Protein AF-A0A6C0Y4E0-F1 (afdb_monomer_lite)

Radius of gyration: 22.24 Å; chains: 1; bounding box: 64×43×66 Å

Foldseek 3Di:
DPPPFWPVVFVVQFQDFDDDPDQAADDDDDVFDKGKHWDDLPDADPFAAFAAQQWADDDLFKTKGFGQVLQCALVLVLVLVVLVVLLVVLVVLLVVCVVVCVDPNHDDPSNVVSVCSNVVSVVSNVVSVCVCVQAQFAFALTWMWMQGLNQQKIWTQDRRVRDIDMDHVVQWTWIWIAGPVQKIWIKTFHADPSNGTRGIGTDHDIDNDPSNRSSNVNLSSCSSVRHDRVVSVVLDPHHQHDALPHQDDLVSLLVSNCRSPQWDQPPVVRDIDGDPCSVVCCVPPVVSSSVSSVNSSVRYHRRDDDVVSVD

pLDDT: mean 83.13, std 15.04, range [25.97, 97.56]

Secondary structure (DSSP, 8-state):
-----SHHHHHHHTT-B---S-TT------TT--EEEEE-TTSPP-------TTEEEE-SSEEEEE-THHHHTTHHHHHHHHHHHHHHHHHHHHHHHHHHHHSTT-S-HHHHHHHHHHHHHHHHHHHHHHHIIIIITTTBS--EEEEETTTTEEEEEETTTTEEEEEEGGGEEEEEEE-TTS-EEEEEEEE-TTSBEEEEEE-S--BSSHHHHHHHHHHHHHHHTT--HHHHHTT---PPPP-TTSPPPHHHHHHHHHHHTS-EEETTTTEEE--TTHHHHIIIIIHHHHHHHHHHHHHSBPP---GGG--

Structure (mmCIF, N/CA/C/O backbone):
data_AF-A0A6C0Y4E0-F1
#
_entry.id   AF-A0A6C0Y4E0-F1
#
loop_
_atom_site.group_PDB
_atom_site.id
_atom_site.type_symbol
_atom_site.label_atom_id
_atom_site.label_alt_id
_atom_site.label_comp_id
_atom_site.label_asym_id
_atom_site.label_entity_id
_atom_site.label_seq_id
_atom_site.pdbx_PDB_ins_code
_atom_site.Cartn_x
_atom_site.Cartn_y
_atom_site.Cartn_z
_atom_site.occupancy
_atom_site.B_iso_or_equiv
_atom_site.auth_seq_id
_atom_site.auth_comp_id
_atom_site.auth_asym_id
_atom_site.auth_atom_id
_atom_site.pdbx_PDB_model_num
ATOM 1 N N . MET A 1 1 ? 11.416 10.594 -5.242 1.00 26.41 1 MET A N 1
ATOM 2 C CA . MET A 1 1 ? 10.216 9.744 -5.094 1.00 26.41 1 MET A CA 1
ATOM 3 C C . MET A 1 1 ? 10.680 8.419 -4.501 1.00 26.41 1 MET A C 1
ATOM 5 O O . MET A 1 1 ? 11.355 7.673 -5.197 1.00 26.41 1 MET A O 1
ATOM 9 N N . SER A 1 2 ? 10.452 8.189 -3.204 1.00 25.97 2 SER A N 1
ATOM 10 C CA . SER A 1 2 ? 10.859 6.976 -2.477 1.00 25.97 2 SER A CA 1
ATOM 11 C C . SER A 1 2 ? 9.923 5.822 -2.848 1.00 25.97 2 SER A C 1
ATOM 13 O O . SER A 1 2 ? 8.866 5.638 -2.264 1.00 25.97 2 SER A O 1
ATOM 15 N N . GLY A 1 3 ? 10.306 5.050 -3.866 1.00 30.19 3 GLY A N 1
ATOM 16 C CA . GLY A 1 3 ? 9.540 3.931 -4.431 1.00 30.19 3 GLY A CA 1
ATOM 17 C C . GLY A 1 3 ? 9.366 2.688 -3.547 1.00 30.19 3 GLY A C 1
ATOM 18 O O . GLY A 1 3 ? 8.875 1.682 -4.048 1.00 30.19 3 GLY A O 1
ATOM 19 N N . ASN A 1 4 ? 9.722 2.720 -2.261 1.00 35.81 4 ASN A N 1
ATOM 20 C CA . ASN A 1 4 ? 9.726 1.528 -1.405 1.00 35.81 4 ASN A CA 1
ATOM 21 C C . ASN A 1 4 ? 8.430 1.433 -0.596 1.00 35.81 4 ASN A C 1
ATOM 23 O O . ASN A 1 4 ? 8.433 1.652 0.613 1.00 35.81 4 ASN A O 1
ATOM 27 N N . TYR A 1 5 ? 7.291 1.159 -1.240 1.00 50.69 5 TYR A N 1
ATOM 28 C CA . TYR A 1 5 ? 5.956 1.184 -0.615 1.00 50.69 5 TYR A CA 1
ATOM 29 C C . TYR A 1 5 ? 5.537 -0.156 0.023 1.00 50.69 5 TYR A C 1
ATOM 31 O O . TYR A 1 5 ? 5.381 -1.167 -0.656 1.00 50.69 5 TYR A O 1
ATOM 39 N N . GLY A 1 6 ? 5.332 -0.134 1.346 1.00 43.56 6 GLY A N 1
ATOM 40 C CA . GLY A 1 6 ? 4.736 -1.131 2.254 1.00 43.56 6 GLY A CA 1
ATOM 41 C C . GLY A 1 6 ? 5.408 -2.503 2.369 1.00 43.56 6 GLY A C 1
ATOM 42 O O . GLY A 1 6 ? 5.689 -2.975 3.462 1.00 43.56 6 GLY A O 1
ATOM 43 N N . TYR A 1 7 ? 5.672 -3.156 1.247 1.00 48.31 7 TYR A N 1
ATOM 44 C CA . TYR A 1 7 ? 5.744 -4.615 1.180 1.00 48.31 7 TYR A CA 1
ATOM 45 C C . TYR A 1 7 ? 7.156 -5.186 1.121 1.00 48.31 7 TYR A C 1
ATOM 47 O O . TYR A 1 7 ? 7.359 -6.337 1.497 1.00 48.31 7 TYR A O 1
ATOM 55 N N . GLU A 1 8 ? 8.151 -4.384 0.732 1.00 47.25 8 GLU A N 1
ATOM 56 C CA . GLU A 1 8 ? 9.541 -4.736 1.035 1.00 47.25 8 GLU A CA 1
ATOM 57 C C . GLU A 1 8 ? 9.724 -4.897 2.550 1.00 47.25 8 GLU A C 1
ATOM 59 O O . GLU A 1 8 ? 10.382 -5.837 2.978 1.00 47.25 8 GLU A O 1
ATOM 64 N N . ASN A 1 9 ? 9.031 -4.091 3.370 1.00 49.88 9 ASN A N 1
ATOM 65 C CA . ASN A 1 9 ? 9.058 -4.248 4.825 1.00 49.88 9 ASN A CA 1
ATOM 66 C C . ASN A 1 9 ? 8.409 -5.558 5.301 1.00 49.88 9 ASN A C 1
ATOM 68 O O . ASN A 1 9 ? 8.922 -6.148 6.241 1.00 49.88 9 ASN A O 1
ATOM 72 N N . GLN A 1 10 ? 7.346 -6.064 4.661 1.00 53.44 10 GLN A N 1
ATOM 73 C CA . GLN A 1 10 ? 6.747 -7.355 5.048 1.00 53.44 10 GLN A CA 1
ATOM 74 C C . GLN A 1 10 ? 7.764 -8.500 4.911 1.00 53.44 10 GLN A C 1
ATOM 76 O O . GLN A 1 10 ? 7.925 -9.284 5.843 1.00 53.44 10 GLN A O 1
ATOM 81 N N . ASN A 1 11 ? 8.516 -8.546 3.805 1.00 54.81 11 ASN A N 1
ATOM 82 C CA . ASN A 1 11 ? 9.587 -9.533 3.613 1.00 54.81 11 ASN A CA 1
ATOM 83 C C . ASN A 1 11 ? 10.793 -9.303 4.537 1.00 54.81 11 ASN A C 1
ATOM 85 O O . ASN A 1 11 ? 11.502 -10.252 4.851 1.00 54.81 11 ASN A O 1
ATOM 89 N N . LEU A 1 12 ? 11.039 -8.060 4.963 1.00 59.91 12 LEU A N 1
ATOM 90 C CA . LEU A 1 12 ? 12.111 -7.730 5.909 1.00 59.91 12 LEU A CA 1
ATOM 91 C C . LEU A 1 12 ? 11.756 -8.071 7.362 1.00 59.91 12 LEU A C 1
ATOM 93 O O . LEU A 1 12 ? 12.666 -8.239 8.169 1.00 59.91 12 LEU A O 1
ATOM 97 N N . ILE A 1 13 ? 10.462 -8.118 7.697 1.00 63.00 13 ILE A N 1
ATOM 98 C CA . ILE A 1 13 ? 9.968 -8.290 9.070 1.00 63.00 13 ILE A CA 1
ATOM 99 C C . ILE A 1 13 ? 9.488 -9.726 9.333 1.00 63.00 13 ILE A C 1
ATOM 101 O O . ILE A 1 13 ? 9.574 -10.213 10.459 1.00 63.00 13 ILE A O 1
ATOM 105 N N . LYS A 1 14 ? 8.998 -10.437 8.314 1.00 66.81 14 LYS A N 1
ATOM 106 C CA . LYS A 1 14 ? 8.588 -11.839 8.451 1.00 66.81 14 LYS A CA 1
ATOM 107 C C . LYS A 1 14 ? 9.777 -12.714 8.867 1.00 66.81 14 LYS A C 1
ATOM 109 O O . LYS A 1 14 ? 10.856 -12.617 8.292 1.00 66.81 14 LYS A O 1
ATOM 114 N N . GLY A 1 15 ? 9.570 -13.574 9.862 1.00 67.38 15 GLY A N 1
ATOM 115 C CA . GLY A 1 15 ? 10.611 -14.423 10.448 1.00 67.38 15 GLY A CA 1
ATOM 116 C C . GLY A 1 15 ? 11.415 -13.769 11.579 1.00 67.38 15 GLY A C 1
ATOM 117 O O . GLY A 1 15 ? 12.258 -14.433 12.178 1.00 67.38 15 GLY A O 1
ATOM 118 N N . LEU A 1 16 ? 11.157 -12.499 11.904 1.00 68.38 16 LEU A N 1
ATOM 119 C CA . LEU A 1 16 ? 11.765 -11.824 13.050 1.00 68.38 16 LEU A CA 1
ATOM 120 C C . LEU A 1 16 ? 11.034 -12.186 14.360 1.00 68.38 16 LEU A C 1
ATOM 122 O O . LEU A 1 16 ? 9.810 -12.254 14.383 1.00 68.38 16 LEU A O 1
ATOM 126 N N . LYS A 1 17 ? 11.790 -12.392 15.443 1.00 66.69 17 LYS A N 1
ATOM 127 C CA . LYS A 1 17 ? 11.355 -12.672 16.819 1.00 66.69 17 LYS A CA 1
ATOM 128 C C . LYS A 1 17 ? 11.188 -11.409 17.681 1.00 66.69 17 LYS A C 1
ATOM 130 O O . LYS A 1 17 ? 12.171 -10.772 18.047 1.00 66.69 17 LYS A O 1
ATOM 135 N N . ILE A 1 18 ? 9.970 -11.078 18.086 1.00 65.12 18 ILE A N 1
ATOM 136 C CA . ILE A 1 18 ? 9.674 -9.886 18.896 1.00 65.12 18 ILE A CA 1
ATOM 137 C C . ILE A 1 18 ? 10.298 -9.976 20.295 1.00 65.12 18 ILE A C 1
ATOM 139 O O . ILE A 1 18 ? 10.260 -11.018 20.935 1.00 65.12 18 ILE A O 1
ATOM 143 N N . ASN A 1 19 ? 10.858 -8.860 20.774 1.00 60.75 19 ASN A N 1
ATOM 144 C CA . ASN A 1 19 ? 11.325 -8.708 22.151 1.00 60.75 19 ASN A CA 1
ATOM 145 C C . ASN A 1 19 ? 10.345 -7.822 22.943 1.00 60.75 19 ASN A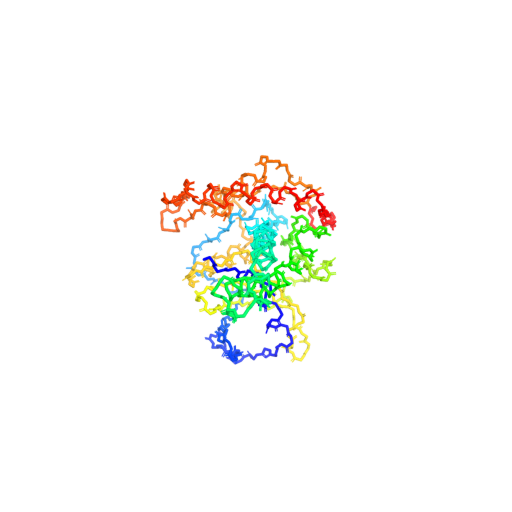 C 1
ATOM 147 O O . ASN A 1 19 ? 9.953 -6.751 22.476 1.00 60.75 19 ASN A O 1
ATOM 151 N N . HIS A 1 20 ? 9.965 -8.252 24.147 1.00 56.00 20 HIS A N 1
ATOM 152 C CA . HIS A 1 20 ? 8.937 -7.607 24.976 1.00 56.00 20 HIS A CA 1
ATOM 153 C C . HIS A 1 20 ? 9.491 -6.663 26.061 1.00 56.00 20 HIS A C 1
ATOM 155 O O . HIS A 1 20 ? 8.746 -6.211 26.936 1.00 56.00 20 HIS A O 1
ATOM 161 N N . GLU A 1 21 ? 10.782 -6.326 26.033 1.00 47.78 21 GLU A N 1
ATOM 162 C CA . GLU A 1 21 ? 11.406 -5.457 27.036 1.00 47.78 21 GLU A CA 1
ATOM 163 C C . GLU A 1 21 ? 10.931 -3.985 26.941 1.00 47.78 21 GLU A C 1
ATOM 165 O O . GLU A 1 21 ? 11.546 -3.135 26.308 1.00 47.78 21 GLU A O 1
ATOM 170 N N . LYS A 1 22 ? 9.850 -3.682 27.679 1.00 37.31 22 LYS A N 1
ATOM 171 C CA . LYS A 1 22 ? 9.234 -2.363 27.967 1.00 37.31 22 LYS A CA 1
ATOM 172 C C . LYS A 1 22 ? 8.482 -1.677 26.804 1.00 37.31 22 LYS A C 1
ATOM 174 O O . LYS A 1 22 ? 8.948 -1.639 25.673 1.00 37.31 22 LYS A O 1
ATOM 179 N N . PRO A 1 23 ? 7.343 -1.004 27.083 1.00 38.19 23 PRO A N 1
ATOM 180 C CA . PRO A 1 23 ? 6.448 -0.455 26.053 1.00 38.19 23 PRO A CA 1
ATOM 181 C C . PRO A 1 23 ? 6.968 0.787 25.294 1.00 38.19 23 PRO A C 1
ATOM 183 O O . PRO A 1 23 ? 6.173 1.467 24.654 1.00 38.19 23 PRO A O 1
ATOM 186 N N . GLN A 1 24 ? 8.263 1.121 25.352 1.00 38.75 24 GLN A N 1
ATOM 187 C CA . GLN A 1 24 ? 8.826 2.313 24.689 1.00 38.75 24 GLN A CA 1
ATOM 188 C C . GLN A 1 24 ? 10.275 2.166 24.193 1.00 38.75 24 GLN A C 1
ATOM 190 O O . GLN A 1 24 ? 10.852 3.155 23.746 1.00 38.75 24 GLN A O 1
ATOM 195 N N . VAL A 1 25 ? 10.883 0.977 24.241 1.00 35.62 25 VAL A N 1
ATOM 196 C CA . VAL A 1 25 ? 12.256 0.786 23.749 1.00 35.62 25 VAL A CA 1
ATOM 197 C C . VAL A 1 25 ? 12.258 -0.316 22.698 1.00 35.62 25 VAL A C 1
ATOM 199 O O . VAL A 1 25 ? 11.815 -1.429 22.952 1.00 35.62 25 VAL A O 1
ATOM 202 N N . LEU A 1 26 ? 12.711 0.035 21.494 1.00 40.38 26 LEU A N 1
ATOM 203 C CA . LEU A 1 26 ? 12.894 -0.869 20.363 1.00 40.38 26 LEU A CA 1
ATOM 204 C C . LEU A 1 26 ? 13.623 -2.148 20.773 1.00 40.38 26 LEU A C 1
ATOM 206 O O . LEU A 1 26 ? 14.623 -2.102 21.490 1.00 40.38 26 LEU A O 1
ATOM 210 N N . THR A 1 27 ? 13.327 -3.242 20.082 1.00 38.81 27 THR A N 1
ATOM 211 C CA . THR A 1 27 ? 14.402 -4.160 19.695 1.00 38.81 27 THR A CA 1
ATOM 212 C C . THR A 1 27 ? 14.114 -4.707 18.305 1.00 38.81 27 THR A C 1
ATOM 214 O O . THR A 1 27 ? 13.392 -5.682 18.173 1.00 38.81 27 THR A O 1
ATOM 217 N N . TYR A 1 28 ? 14.622 -4.039 17.261 1.00 43.47 28 TYR A N 1
ATOM 218 C CA . TYR A 1 28 ? 14.891 -4.677 15.966 1.00 43.47 28 TYR A CA 1
ATOM 219 C C . TYR A 1 28 ? 15.824 -3.849 15.078 1.00 43.47 28 TYR A C 1
ATOM 221 O O . TYR A 1 28 ? 15.439 -3.371 14.020 1.00 43.47 28 TYR A O 1
ATOM 229 N N . ILE A 1 29 ? 17.093 -3.709 15.467 1.00 40.22 29 ILE A N 1
ATOM 230 C CA . ILE A 1 29 ? 18.106 -3.243 14.513 1.00 40.22 29 ILE A CA 1
ATOM 231 C C . ILE A 1 29 ? 18.460 -4.439 13.618 1.00 40.22 29 ILE A C 1
ATOM 233 O O . ILE A 1 29 ? 19.332 -5.236 13.940 1.00 40.22 29 ILE A O 1
ATOM 237 N N . ASN A 1 30 ? 17.757 -4.596 12.495 1.00 42.59 30 ASN A N 1
ATOM 238 C CA . ASN A 1 30 ? 18.386 -5.208 11.323 1.00 42.59 30 ASN A CA 1
ATOM 239 C C . ASN A 1 30 ? 19.540 -4.275 10.900 1.00 42.59 30 ASN A C 1
ATOM 241 O O . ASN A 1 30 ? 19.427 -3.061 11.076 1.00 42.59 30 ASN A O 1
ATOM 245 N N . GLU A 1 31 ? 20.605 -4.813 10.302 1.00 40.91 31 GLU A N 1
ATOM 246 C CA . GLU A 1 31 ? 21.699 -4.101 9.610 1.00 40.91 31 GLU A CA 1
ATOM 247 C C . GLU A 1 31 ? 21.243 -2.930 8.694 1.00 40.91 31 GLU A C 1
ATOM 249 O O . GLU A 1 31 ? 22.061 -2.126 8.260 1.00 40.91 31 GLU A O 1
ATOM 254 N N . ARG A 1 32 ? 19.933 -2.801 8.421 1.00 45.66 32 ARG A N 1
ATOM 255 C CA . ARG A 1 32 ? 19.265 -1.748 7.636 1.00 45.66 32 ARG A CA 1
ATOM 256 C C . ARG A 1 32 ? 18.463 -0.689 8.429 1.00 45.66 32 ARG A C 1
ATOM 258 O O . ARG A 1 32 ? 17.779 0.115 7.805 1.00 45.66 32 ARG A O 1
ATOM 265 N N . GLY A 1 33 ? 18.513 -0.657 9.766 1.00 46.31 33 GLY A N 1
ATOM 266 C CA . GLY A 1 33 ? 18.071 0.509 10.562 1.00 46.31 33 GLY A CA 1
ATOM 267 C C . GLY A 1 33 ? 16.560 0.696 10.811 1.00 46.31 33 GLY A C 1
ATOM 268 O O . GLY A 1 33 ? 16.110 1.831 10.948 1.00 46.31 33 GLY A O 1
ATOM 269 N N . LEU A 1 34 ? 15.761 -0.377 10.890 1.00 56.50 34 LEU A N 1
ATOM 270 C CA . LEU A 1 34 ? 14.336 -0.275 11.252 1.00 56.50 34 LEU A CA 1
ATOM 271 C C . LEU A 1 34 ? 14.164 -0.023 12.766 1.00 56.50 34 LEU A C 1
ATOM 273 O O . LEU A 1 34 ? 14.725 -0.724 13.599 1.00 56.50 34 LEU A O 1
ATOM 277 N N . ILE A 1 35 ? 13.364 0.976 13.131 1.00 59.47 35 ILE A N 1
ATOM 278 C CA . ILE A 1 35 ? 13.034 1.339 14.519 1.00 59.47 35 ILE A CA 1
ATOM 279 C C . ILE A 1 35 ? 11.553 1.043 14.726 1.00 59.47 35 ILE A C 1
ATOM 281 O O . ILE A 1 35 ? 10.731 1.649 14.044 1.00 59.47 35 ILE A O 1
ATOM 285 N N . ASN A 1 36 ? 11.227 0.129 15.645 1.00 66.50 36 ASN A N 1
ATOM 286 C CA . ASN A 1 36 ? 9.853 -0.263 15.961 1.00 66.50 36 ASN A CA 1
ATOM 287 C C . ASN A 1 36 ? 9.385 0.318 17.307 1.00 66.50 36 ASN A C 1
ATOM 289 O O . ASN A 1 36 ? 10.042 0.117 18.330 1.00 66.50 36 ASN A O 1
ATOM 293 N N . PHE A 1 37 ? 8.226 0.980 17.311 1.00 76.62 37 PHE A N 1
ATOM 294 C CA . PHE A 1 37 ? 7.519 1.430 18.515 1.00 76.62 37 PHE A CA 1
ATOM 295 C C . PHE A 1 37 ? 6.243 0.612 18.697 1.00 76.62 37 PHE A C 1
ATOM 297 O O . PHE A 1 37 ? 5.394 0.608 17.810 1.00 76.62 37 PHE A O 1
ATOM 304 N N . ASN A 1 38 ? 6.084 -0.060 19.834 1.00 84.56 38 ASN A N 1
ATOM 305 C CA . ASN A 1 38 ? 4.900 -0.881 20.091 1.00 84.56 38 ASN A CA 1
ATOM 306 C C . ASN A 1 38 ? 3.668 -0.006 20.356 1.00 84.56 38 ASN A C 1
ATOM 308 O O . ASN A 1 38 ? 3.725 0.958 21.124 1.00 84.56 38 ASN A O 1
ATOM 312 N N . LEU A 1 39 ? 2.545 -0.377 19.748 1.00 88.62 39 LEU A N 1
ATOM 313 C CA . LEU A 1 39 ? 1.251 0.267 19.924 1.00 88.62 39 LEU A CA 1
ATOM 314 C C . LEU A 1 39 ? 0.306 -0.683 20.659 1.00 88.62 39 LEU A C 1
ATOM 316 O O . LEU A 1 39 ? 0.106 -1.825 20.254 1.00 88.62 39 LEU A O 1
ATOM 320 N N . ASP A 1 40 ? -0.299 -0.197 21.740 1.00 88.12 40 ASP A N 1
ATOM 321 C CA . ASP A 1 40 ? -1.316 -0.943 22.479 1.00 88.12 40 ASP A CA 1
ATOM 322 C C . ASP A 1 40 ? -2.715 -0.529 21.983 1.00 88.12 40 ASP A C 1
ATOM 324 O O . ASP A 1 40 ? -3.081 0.643 22.130 1.00 88.12 40 ASP A O 1
ATOM 328 N N . PRO A 1 41 ? -3.530 -1.449 21.431 1.00 89.56 41 PRO A N 1
ATOM 329 C CA . PRO A 1 41 ? -4.882 -1.139 20.959 1.00 89.56 41 PRO A CA 1
ATOM 330 C C . PRO A 1 41 ? -5.826 -0.635 22.063 1.00 89.56 41 PRO A C 1
ATOM 332 O O . PRO A 1 41 ? -6.809 0.058 21.770 1.00 89.56 41 PRO A O 1
ATOM 335 N N . LYS A 1 42 ? -5.524 -0.930 23.334 1.00 89.75 42 LYS A N 1
ATOM 336 C CA . LYS A 1 42 ? -6.296 -0.481 24.502 1.00 89.75 42 LYS A CA 1
ATOM 337 C C . LYS A 1 42 ? -5.865 0.898 24.999 1.00 89.75 42 LYS A C 1
ATOM 339 O O . LYS A 1 42 ? -6.640 1.570 25.680 1.00 89.75 42 LYS A O 1
ATOM 344 N N . LYS A 1 43 ? -4.655 1.348 24.657 1.00 90.25 43 LYS A N 1
ATOM 345 C CA . LYS A 1 43 ? -4.119 2.636 25.099 1.00 90.25 43 LYS A CA 1
ATOM 346 C C . LYS A 1 43 ? -4.479 3.734 24.105 1.00 90.25 43 LYS A C 1
ATOM 348 O O . LYS A 1 43 ? -4.073 3.706 22.950 1.00 90.25 43 LYS A O 1
ATOM 353 N N . LYS A 1 44 ? -5.207 4.742 24.584 1.00 91.12 44 LYS A N 1
ATOM 354 C CA . LYS A 1 44 ? -5.535 5.937 23.801 1.00 91.12 44 LYS A CA 1
ATOM 355 C C . LYS A 1 44 ? -4.343 6.893 23.755 1.00 91.12 44 LYS A C 1
ATOM 357 O O . LYS A 1 44 ? -3.825 7.277 24.805 1.00 91.12 44 LYS A O 1
ATOM 362 N N . LEU A 1 45 ? -3.958 7.322 22.558 1.00 91.00 45 LEU A N 1
ATOM 363 C CA . LEU A 1 45 ? -3.017 8.420 22.347 1.00 91.00 45 LEU A CA 1
ATOM 364 C C . LEU A 1 45 ? -3.765 9.754 22.201 1.00 91.00 45 LEU A C 1
ATOM 366 O O . LEU A 1 45 ? -4.878 9.824 21.663 1.00 91.00 45 LEU A O 1
ATOM 370 N N . ASN A 1 46 ? -3.152 10.832 22.691 1.00 88.38 46 ASN A N 1
ATOM 371 C CA . ASN A 1 46 ? -3.718 12.179 22.627 1.00 88.38 46 ASN A CA 1
ATOM 372 C C . ASN A 1 46 ? -3.249 12.925 21.367 1.00 88.38 46 ASN A C 1
ATOM 374 O O . ASN A 1 46 ? -2.682 14.012 21.447 1.00 88.38 46 ASN A O 1
ATOM 378 N N . ASN A 1 47 ? -3.473 12.315 20.204 1.00 89.75 47 ASN A N 1
ATOM 379 C CA . ASN A 1 47 ? -3.098 12.868 18.905 1.00 89.75 47 ASN A CA 1
ATOM 380 C C . ASN A 1 47 ? -4.354 13.265 18.116 1.00 89.75 47 ASN A C 1
ATOM 382 O O . ASN A 1 47 ? -5.440 12.703 18.307 1.00 89.75 47 ASN A O 1
ATOM 386 N N . LYS A 1 48 ? -4.203 14.237 17.208 1.00 90.19 48 LYS A N 1
ATOM 387 C CA . LYS A 1 48 ? -5.229 14.569 16.207 1.00 90.19 48 LYS A CA 1
ATOM 388 C C . LYS A 1 48 ? -5.469 13.341 15.323 1.00 90.19 48 LYS A C 1
ATOM 390 O O . LYS A 1 48 ? -4.514 12.660 14.969 1.00 90.19 48 LYS A O 1
ATOM 395 N N . LEU A 1 49 ? -6.719 13.065 14.956 1.00 93.12 49 LEU A N 1
ATOM 396 C CA . LEU A 1 49 ? -7.047 11.944 14.074 1.00 93.12 49 LEU A CA 1
ATOM 397 C C . LEU A 1 49 ? -6.613 12.254 12.641 1.00 93.12 49 LEU A C 1
ATOM 399 O O . LEU A 1 49 ? -6.995 13.284 12.085 1.00 93.12 49 LEU A O 1
ATOM 403 N N . ILE A 1 50 ? -5.834 11.353 12.041 1.00 92.00 50 ILE A N 1
ATOM 404 C CA . ILE A 1 50 ? -5.286 11.528 10.692 1.00 92.00 50 ILE A CA 1
ATOM 405 C C . ILE A 1 50 ? -5.765 10.389 9.775 1.00 92.00 50 ILE A C 1
ATOM 407 O O . ILE A 1 50 ? -5.000 9.477 9.454 1.00 92.00 50 ILE A O 1
ATOM 411 N N . PRO A 1 51 ? -7.029 10.416 9.310 1.00 90.31 51 PRO A N 1
ATOM 412 C CA . PRO A 1 51 ? -7.440 9.551 8.212 1.00 90.31 51 PRO A CA 1
ATOM 413 C C . PRO A 1 51 ? -6.687 9.929 6.933 1.00 90.31 51 PRO A C 1
ATOM 415 O O . PRO A 1 51 ? -6.409 11.108 6.687 1.00 90.31 51 PRO A O 1
ATOM 418 N N . TYR A 1 52 ? -6.382 8.928 6.110 1.00 87.81 52 TYR A N 1
ATOM 419 C CA . TYR A 1 52 ? -5.739 9.135 4.816 1.00 87.81 52 TYR A CA 1
ATOM 420 C C . TYR A 1 52 ? -6.734 9.003 3.653 1.00 87.81 52 TYR A C 1
ATOM 422 O O . TYR A 1 52 ? -7.839 8.483 3.802 1.00 87.81 52 TYR A O 1
ATOM 430 N N . PHE A 1 53 ? -6.345 9.487 2.476 1.00 87.38 53 PHE A N 1
ATOM 431 C CA . PHE A 1 53 ? -7.205 9.615 1.298 1.00 87.38 53 PHE A CA 1
ATOM 432 C C . PHE A 1 53 ? -7.645 8.295 0.648 1.00 87.38 53 PHE A C 1
ATOM 434 O O . PHE A 1 53 ? -8.452 8.303 -0.278 1.00 87.38 53 PHE A O 1
ATOM 441 N N . ASN A 1 54 ? -7.122 7.157 1.097 1.00 88.69 54 ASN A N 1
ATOM 442 C CA . ASN A 1 54 ? -7.432 5.835 0.552 1.00 88.69 54 ASN A CA 1
ATOM 443 C C . ASN A 1 54 ? -8.618 5.136 1.237 1.00 88.69 54 ASN A C 1
ATOM 445 O O . ASN A 1 54 ? -8.941 3.999 0.880 1.00 88.69 54 ASN A O 1
ATOM 449 N N . ILE A 1 55 ? -9.271 5.801 2.193 1.00 94.62 55 ILE A N 1
ATOM 450 C CA . ILE A 1 55 ? -10.533 5.348 2.782 1.00 94.62 55 ILE A CA 1
ATOM 451 C C . ILE A 1 55 ? -11.630 5.416 1.719 1.00 94.62 55 ILE A C 1
ATOM 453 O O . ILE A 1 55 ? -11.839 6.455 1.101 1.00 94.62 55 ILE A O 1
ATOM 457 N N . GLN A 1 56 ? -12.340 4.311 1.511 1.00 94.50 56 GLN A N 1
ATOM 458 C CA . GLN A 1 56 ? -13.425 4.203 0.531 1.00 94.50 56 GLN A CA 1
ATOM 459 C C . GLN A 1 56 ? -14.804 4.294 1.175 1.00 94.50 56 GLN A C 1
ATOM 461 O O . GLN A 1 56 ? -15.726 4.843 0.575 1.00 94.50 56 GLN A O 1
ATOM 466 N N . GLN A 1 57 ? -14.956 3.723 2.369 1.00 95.19 57 GLN A N 1
ATOM 467 C CA . GLN A 1 57 ? -16.236 3.641 3.059 1.00 95.19 57 GLN A CA 1
ATOM 468 C C . GLN A 1 57 ? -16.024 3.479 4.563 1.00 95.19 57 GLN A C 1
ATOM 470 O O . GLN A 1 57 ? -15.092 2.797 4.986 1.00 95.19 57 GLN A O 1
ATOM 475 N N . VAL A 1 58 ? -16.902 4.105 5.347 1.00 96.06 58 VAL A N 1
ATOM 476 C CA . VAL A 1 58 ? -16.907 4.074 6.813 1.00 96.06 58 VAL A CA 1
ATOM 477 C C . VAL A 1 58 ? -18.357 4.040 7.296 1.00 96.06 58 VAL A C 1
ATOM 479 O O . VAL A 1 58 ? -19.136 4.929 6.943 1.00 96.06 58 VAL A O 1
ATOM 482 N N . ASN A 1 59 ? -18.725 3.036 8.089 1.00 95.25 59 ASN A N 1
ATOM 483 C CA . ASN A 1 59 ? -20.009 2.949 8.794 1.00 95.25 59 ASN A CA 1
ATOM 484 C C . ASN A 1 59 ? -19.805 2.340 10.196 1.00 95.25 59 ASN A C 1
ATOM 486 O O . ASN A 1 59 ? -18.670 2.199 10.634 1.00 95.25 59 ASN A O 1
ATOM 490 N N . ASP A 1 60 ? -20.880 2.025 10.918 1.00 95.38 60 ASP A N 1
ATOM 491 C CA . ASP A 1 60 ? -20.787 1.500 12.288 1.00 95.38 60 ASP A CA 1
ATOM 492 C C . ASP A 1 60 ? -20.280 0.050 12.383 1.00 95.38 60 ASP A C 1
ATOM 494 O O . ASP A 1 60 ? -19.830 -0.365 13.451 1.00 95.38 60 ASP A O 1
ATOM 498 N N . ASP A 1 61 ? -20.314 -0.710 11.287 1.00 96.19 61 ASP A N 1
ATOM 499 C CA . ASP A 1 61 ? -19.976 -2.137 11.270 1.00 96.19 61 ASP A CA 1
ATOM 500 C C . ASP A 1 61 ? -18.589 -2.401 10.674 1.00 96.19 61 ASP A C 1
ATOM 502 O O . ASP A 1 61 ? -17.816 -3.202 11.206 1.00 96.19 61 ASP A O 1
ATOM 506 N N . TYR A 1 62 ? -18.240 -1.714 9.585 1.00 96.62 62 TYR A N 1
ATOM 507 C CA . TYR A 1 62 ? -16.983 -1.875 8.866 1.00 96.62 62 TYR A CA 1
ATOM 508 C C . TYR A 1 62 ? -16.409 -0.571 8.274 1.00 96.62 62 TYR A C 1
ATOM 510 O O . TYR A 1 62 ? -17.096 0.383 7.893 1.00 96.62 62 TYR A O 1
ATOM 518 N N . LEU A 1 63 ? -15.085 -0.571 8.137 1.00 97.12 63 LEU A N 1
ATOM 519 C CA . LEU A 1 63 ? -14.324 0.450 7.431 1.00 97.12 63 LEU A CA 1
ATOM 520 C C . LEU A 1 63 ? -13.484 -0.209 6.343 1.00 97.12 63 LEU A C 1
ATOM 522 O O . LEU A 1 63 ? -12.804 -1.202 6.590 1.00 97.12 63 LEU A O 1
ATOM 526 N N . ILE A 1 64 ? -13.512 0.368 5.141 1.00 96.38 64 ILE A N 1
ATOM 527 C CA . ILE A 1 64 ? -12.773 -0.130 3.978 1.00 96.38 64 ILE A CA 1
ATOM 528 C C . ILE A 1 64 ? -11.780 0.927 3.517 1.00 96.38 64 ILE A C 1
ATOM 530 O O . ILE A 1 64 ? -12.151 2.066 3.215 1.00 96.38 64 ILE A O 1
ATOM 534 N N . CYS A 1 65 ? -10.526 0.524 3.368 1.00 95.00 65 CYS A N 1
ATOM 535 C CA . CYS A 1 65 ? -9.486 1.298 2.701 1.00 95.00 65 CYS A CA 1
ATOM 536 C C . CYS A 1 65 ? -8.634 0.381 1.811 1.00 95.00 65 CYS A C 1
ATOM 538 O O . CYS A 1 65 ? -8.780 -0.837 1.840 1.00 95.00 65 CYS A O 1
ATOM 540 N N . ASN A 1 66 ? -7.788 0.957 0.959 1.00 91.75 66 ASN A N 1
ATOM 541 C CA . ASN A 1 66 ? -6.797 0.185 0.198 1.00 91.75 66 ASN A CA 1
ATOM 542 C C . ASN A 1 66 ? -5.407 0.327 0.811 1.00 91.75 66 ASN A C 1
ATOM 544 O O . ASN A 1 66 ? -5.137 1.295 1.514 1.00 91.75 66 ASN A O 1
ATOM 548 N N . ASP A 1 67 ? -4.504 -0.587 0.485 1.00 87.19 67 ASP A N 1
ATOM 549 C CA . ASP A 1 67 ? -3.087 -0.439 0.795 1.00 87.19 67 ASP A CA 1
ATOM 550 C C . ASP A 1 67 ? -2.457 0.819 0.154 1.00 87.19 67 ASP A C 1
ATOM 552 O O . ASP A 1 67 ? -3.025 1.487 -0.717 1.00 87.19 67 ASP A O 1
ATOM 556 N N . ALA A 1 68 ? -1.234 1.145 0.579 1.00 81.88 68 ALA A N 1
ATOM 557 C CA . ALA A 1 68 ? -0.470 2.264 0.020 1.00 81.88 68 ALA A CA 1
ATOM 558 C C . ALA A 1 68 ? -0.126 2.082 -1.476 1.00 81.88 68 ALA A C 1
ATOM 560 O O . ALA A 1 68 ? 0.188 3.051 -2.164 1.00 81.88 68 ALA A O 1
ATOM 561 N N . TRP A 1 69 ? -0.201 0.856 -2.011 1.00 83.56 69 TRP A N 1
ATOM 562 C CA . TRP A 1 69 ? 0.070 0.587 -3.426 1.00 83.56 69 TRP A CA 1
ATOM 563 C C . TRP A 1 69 ? -0.954 1.241 -4.355 1.00 83.56 69 TRP A C 1
ATOM 565 O O . TRP A 1 69 ? -0.657 1.507 -5.522 1.00 83.56 69 TRP A O 1
ATOM 575 N N . ASP A 1 70 ? -2.160 1.530 -3.857 1.00 86.44 70 ASP A N 1
ATOM 576 C CA . ASP A 1 70 ? -3.190 2.199 -4.646 1.00 86.44 70 ASP A CA 1
ATOM 577 C C . ASP A 1 70 ? -2.764 3.603 -5.114 1.00 86.44 70 ASP A C 1
ATOM 579 O O . ASP A 1 70 ? -3.250 4.058 -6.145 1.00 86.44 70 ASP A O 1
ATOM 583 N N . GLU A 1 71 ? -1.825 4.270 -4.437 1.00 86.25 71 GLU A N 1
ATOM 584 C CA . GLU A 1 71 ? -1.267 5.564 -4.862 1.00 86.25 71 GLU A CA 1
ATOM 585 C C . GLU A 1 71 ? -0.357 5.424 -6.095 1.00 86.25 71 GLU A C 1
ATOM 587 O O . GLU A 1 71 ? -0.483 6.154 -7.087 1.00 86.25 71 GLU A O 1
ATOM 592 N N . ILE A 1 72 ? 0.558 4.453 -6.051 1.00 85.31 72 ILE A N 1
ATOM 593 C CA . ILE A 1 72 ? 1.624 4.305 -7.048 1.00 85.31 72 ILE A CA 1
ATOM 594 C C . ILE A 1 72 ? 1.277 3.375 -8.200 1.00 85.31 72 ILE A C 1
ATOM 596 O O . ILE A 1 72 ? 2.037 3.299 -9.164 1.00 85.31 72 ILE A O 1
ATOM 600 N N . ARG A 1 73 ? 0.144 2.672 -8.145 1.00 89.00 73 ARG A N 1
ATOM 601 C CA . ARG A 1 73 ? -0.212 1.701 -9.181 1.00 89.00 73 ARG A CA 1
ATOM 602 C C . ARG A 1 73 ? -0.145 2.310 -10.584 1.00 89.00 73 ARG A C 1
ATOM 604 O O . ARG A 1 73 ? -0.679 3.391 -10.847 1.00 89.00 73 ARG A O 1
ATOM 611 N N . GLY A 1 74 ? 0.493 1.576 -11.484 1.00 90.69 74 GLY A N 1
ATOM 612 C CA . GLY A 1 74 ? 0.828 1.969 -12.845 1.00 90.69 74 GLY A CA 1
ATOM 613 C C . GLY A 1 74 ? 2.225 2.576 -12.979 1.00 90.69 74 GLY A C 1
ATOM 614 O O . GLY A 1 74 ? 2.755 2.568 -14.084 1.00 90.69 74 GLY A O 1
ATOM 615 N N . LEU A 1 75 ? 2.852 3.066 -11.900 1.00 89.31 75 LEU A N 1
ATOM 616 C CA . LEU A 1 75 ? 4.214 3.608 -11.961 1.00 89.31 75 LEU A CA 1
ATOM 617 C C . LEU A 1 75 ? 5.280 2.549 -12.219 1.00 89.31 75 LEU A C 1
ATOM 619 O O . LEU A 1 75 ? 6.077 2.779 -13.125 1.00 89.31 75 LEU A O 1
ATOM 623 N N . PRO A 1 76 ? 5.322 1.411 -11.498 1.00 88.62 76 PRO A N 1
ATOM 624 C CA . PRO A 1 76 ? 6.264 0.343 -11.817 1.00 88.62 76 PRO A CA 1
ATOM 625 C C . PRO A 1 76 ? 6.159 -0.080 -13.283 1.00 88.62 76 PRO A C 1
ATOM 627 O O . PRO A 1 76 ? 7.153 -0.029 -13.999 1.00 88.62 76 PRO A O 1
ATOM 630 N N . THR A 1 77 ? 4.949 -0.357 -13.778 1.00 89.81 77 THR A N 1
ATOM 631 C CA . THR A 1 77 ? 4.741 -0.738 -15.184 1.00 89.81 77 THR A CA 1
ATOM 632 C C . THR A 1 77 ? 5.170 0.369 -16.151 1.00 89.81 77 THR A C 1
ATOM 634 O O . THR A 1 77 ? 5.796 0.090 -17.173 1.00 89.81 77 THR A O 1
ATOM 637 N N . MET A 1 78 ? 4.891 1.637 -15.833 1.00 91.12 78 MET A N 1
ATOM 638 C CA . MET A 1 78 ? 5.331 2.784 -16.633 1.00 91.12 78 MET A CA 1
ATOM 639 C C . MET A 1 78 ? 6.860 2.858 -16.707 1.00 91.12 78 MET A C 1
ATOM 641 O O . MET A 1 78 ? 7.408 2.967 -17.802 1.00 91.12 78 MET A O 1
ATOM 645 N N . PHE A 1 79 ? 7.554 2.740 -15.571 1.00 87.88 79 PHE A N 1
ATOM 646 C CA . PHE A 1 79 ? 9.014 2.729 -15.536 1.00 87.88 79 PHE A CA 1
ATOM 647 C C . PHE A 1 79 ? 9.586 1.512 -16.265 1.00 87.88 79 PHE A C 1
ATOM 649 O O . PHE A 1 79 ? 10.509 1.676 -17.055 1.00 87.88 79 PHE A O 1
ATOM 656 N N . SER A 1 80 ? 9.009 0.318 -16.093 1.00 86.50 80 SER A N 1
ATOM 657 C CA . SER A 1 80 ? 9.386 -0.873 -16.866 1.00 86.50 80 SER A CA 1
ATOM 658 C C . SER A 1 80 ? 9.335 -0.617 -18.369 1.00 86.50 80 SER A C 1
ATOM 660 O O . SER A 1 80 ? 10.274 -0.976 -19.076 1.00 86.50 80 SER A O 1
ATOM 662 N N . LEU A 1 81 ? 8.277 0.028 -18.867 1.00 86.62 81 LEU A N 1
ATOM 663 C CA . LEU A 1 81 ? 8.143 0.354 -20.288 1.00 86.62 81 LEU A CA 1
ATOM 664 C C . LEU A 1 81 ? 9.154 1.414 -20.741 1.00 86.62 81 LEU A C 1
ATOM 666 O O . LEU A 1 81 ? 9.765 1.252 -21.795 1.00 86.62 81 LEU A O 1
ATOM 670 N N . TRP A 1 82 ? 9.382 2.462 -19.946 1.00 87.50 82 TRP A N 1
ATOM 671 C CA . TRP A 1 82 ? 10.388 3.486 -20.254 1.00 87.50 82 TRP A CA 1
ATOM 672 C C . TRP A 1 82 ? 11.799 2.895 -20.319 1.00 87.50 82 TRP A C 1
ATOM 674 O O . TRP A 1 82 ? 12.524 3.140 -21.282 1.00 87.50 82 TRP A O 1
ATOM 684 N N . PHE A 1 83 ? 12.172 2.051 -19.354 1.00 83.88 83 PHE A N 1
ATOM 685 C CA . PHE A 1 83 ? 13.458 1.354 -19.374 1.00 83.88 83 PHE A CA 1
ATOM 686 C C . PHE A 1 83 ? 13.556 0.347 -20.526 1.00 83.88 83 PHE A C 1
ATOM 688 O O . PHE A 1 83 ? 14.612 0.247 -21.141 1.00 83.88 83 PHE A O 1
ATOM 695 N N . SER A 1 84 ? 12.462 -0.330 -20.894 1.00 83.94 84 SER A N 1
ATOM 696 C CA . SER A 1 84 ? 12.427 -1.201 -22.084 1.00 83.94 84 SER A CA 1
ATOM 697 C C . SER A 1 84 ? 12.694 -0.422 -23.375 1.00 83.94 84 SER A C 1
ATOM 699 O O . SER A 1 84 ? 13.385 -0.900 -24.272 1.00 83.94 84 SER A O 1
ATOM 701 N N . PHE A 1 85 ? 12.172 0.800 -23.473 1.00 85.62 85 PHE A N 1
ATOM 702 C CA . PHE A 1 85 ? 12.419 1.668 -24.618 1.00 85.62 85 PHE A CA 1
ATOM 703 C C . PHE A 1 85 ? 13.874 2.159 -24.661 1.00 85.62 85 PHE A C 1
ATOM 705 O O . PHE A 1 85 ? 14.511 2.095 -25.712 1.00 85.62 85 PHE A O 1
ATOM 712 N N . LEU A 1 86 ? 14.437 2.562 -23.515 1.00 82.94 86 LEU A N 1
ATOM 713 C CA . LEU A 1 86 ? 15.859 2.919 -23.400 1.00 82.94 86 LEU A CA 1
ATOM 714 C C . LEU A 1 86 ? 16.779 1.749 -23.778 1.00 82.94 86 LEU A C 1
ATOM 716 O O . LEU A 1 86 ? 17.777 1.948 -24.466 1.00 82.94 86 LEU A O 1
ATOM 720 N N . MET A 1 87 ? 16.407 0.527 -23.396 1.00 84.19 87 MET A N 1
ATOM 721 C CA . MET A 1 87 ? 17.095 -0.703 -23.791 1.00 84.19 87 MET A CA 1
ATOM 722 C C . MET A 1 87 ? 17.113 -0.905 -25.302 1.00 84.19 87 MET A C 1
ATOM 724 O O . MET A 1 87 ? 18.159 -1.194 -25.880 1.00 84.19 87 MET A O 1
ATOM 728 N N . MET A 1 88 ? 15.964 -0.723 -25.951 1.00 85.12 88 MET A N 1
ATOM 729 C CA . MET A 1 88 ? 15.851 -0.832 -27.402 1.00 85.12 88 MET A CA 1
ATOM 730 C C . MET A 1 88 ? 16.719 0.217 -28.111 1.00 85.12 88 MET A C 1
ATOM 732 O O . MET A 1 88 ? 17.396 -0.113 -29.081 1.00 85.12 88 MET A O 1
ATOM 736 N N . ILE A 1 89 ? 16.773 1.450 -27.594 1.00 85.88 89 I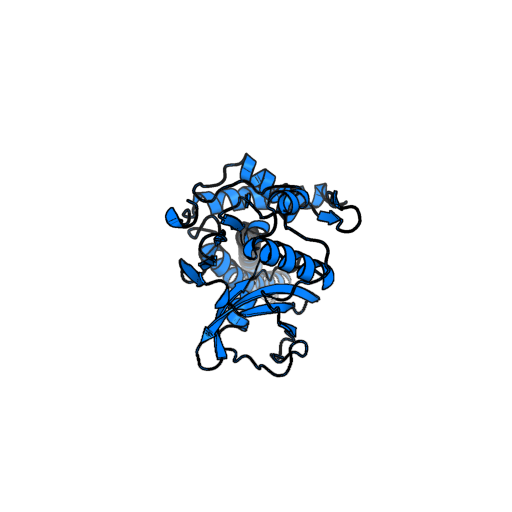LE A N 1
ATOM 737 C CA . ILE A 1 89 ? 17.682 2.489 -28.101 1.00 85.88 89 ILE A CA 1
ATOM 738 C C . ILE A 1 89 ? 19.146 2.064 -27.930 1.00 85.88 89 ILE A C 1
ATOM 740 O O . ILE A 1 89 ? 19.917 2.161 -28.883 1.00 85.88 89 ILE A O 1
ATOM 744 N N . GLY A 1 90 ? 19.526 1.553 -26.755 1.00 83.69 90 GLY A N 1
ATOM 745 C CA . GLY A 1 90 ? 20.874 1.036 -26.504 1.00 83.69 90 GLY A CA 1
ATOM 746 C C . GLY A 1 90 ? 21.269 -0.076 -27.482 1.00 83.69 90 GLY A C 1
ATOM 747 O O . GLY A 1 90 ? 22.378 -0.055 -28.015 1.00 83.69 90 GLY A O 1
ATOM 748 N N . LEU A 1 91 ? 20.341 -0.993 -27.790 1.00 85.00 91 LEU A N 1
ATOM 749 C CA . LEU A 1 91 ? 20.552 -2.062 -28.776 1.00 85.00 91 LEU A CA 1
ATOM 750 C C . LEU A 1 91 ? 20.781 -1.486 -30.174 1.00 85.00 91 LEU A C 1
ATOM 752 O O . LEU A 1 91 ? 21.718 -1.893 -30.853 1.00 85.00 91 LEU A O 1
ATOM 756 N N . ILE A 1 92 ? 19.960 -0.522 -30.597 1.00 85.69 92 ILE A N 1
ATOM 757 C CA . ILE A 1 92 ? 20.088 0.121 -31.911 1.00 85.69 92 ILE A CA 1
ATOM 758 C C . ILE A 1 92 ? 21.429 0.856 -32.027 1.00 85.69 92 ILE A C 1
ATOM 760 O O . ILE A 1 92 ? 22.130 0.687 -33.023 1.00 85.69 92 ILE A O 1
ATOM 764 N N . ILE A 1 93 ? 21.821 1.623 -31.002 1.00 84.00 93 ILE A N 1
ATOM 765 C CA . ILE A 1 93 ? 23.114 2.325 -30.965 1.00 84.00 93 ILE A CA 1
ATOM 766 C C . ILE A 1 93 ? 24.266 1.328 -31.081 1.00 84.00 93 ILE A C 1
ATOM 768 O O . ILE A 1 93 ? 25.214 1.580 -31.822 1.00 84.00 93 ILE A O 1
ATOM 772 N N . LEU A 1 94 ? 24.178 0.184 -30.397 1.00 81.12 94 LEU A N 1
ATOM 773 C CA . LEU A 1 94 ? 25.192 -0.854 -30.520 1.00 81.12 94 LEU A CA 1
ATOM 774 C C . LEU A 1 94 ? 25.237 -1.450 -31.910 1.00 81.12 94 LEU A C 1
ATOM 776 O O . LEU A 1 94 ? 26.326 -1.538 -32.450 1.00 81.12 94 LEU A O 1
ATOM 780 N N . LEU A 1 95 ? 24.100 -1.800 -32.509 1.00 80.81 95 LEU A N 1
ATOM 781 C CA . LEU A 1 95 ? 24.057 -2.346 -33.868 1.00 80.81 95 LEU A CA 1
ATOM 782 C C . LEU A 1 95 ? 24.642 -1.371 -34.902 1.00 80.81 95 LEU A C 1
ATOM 784 O O . LEU A 1 95 ? 25.330 -1.808 -35.820 1.00 80.81 95 LEU A O 1
ATOM 788 N N . ILE A 1 96 ? 24.427 -0.062 -34.731 1.00 79.62 96 ILE A N 1
ATOM 789 C CA . ILE A 1 96 ? 25.004 0.987 -35.590 1.00 79.62 96 ILE A CA 1
ATOM 790 C C . ILE A 1 96 ? 26.499 1.199 -35.305 1.00 79.62 96 ILE A C 1
ATOM 792 O O . ILE A 1 96 ? 27.271 1.435 -36.230 1.00 79.62 96 ILE A O 1
ATOM 796 N N . GLY A 1 97 ? 26.921 1.127 -34.041 1.00 71.94 97 GLY A N 1
ATOM 797 C CA . GLY A 1 97 ? 28.320 1.282 -33.627 1.00 71.94 97 GLY A CA 1
ATOM 798 C C . GLY A 1 97 ? 29.171 0.018 -33.797 1.00 71.94 97 GLY A C 1
ATOM 799 O O . GLY A 1 97 ? 30.396 0.090 -33.718 1.00 71.94 97 GLY A O 1
ATOM 800 N N . PHE A 1 98 ? 28.548 -1.139 -34.029 1.00 67.69 98 PHE A N 1
ATOM 801 C CA . PHE A 1 98 ? 29.199 -2.447 -34.141 1.00 67.69 98 PHE A CA 1
ATOM 802 C C . PHE A 1 98 ? 30.136 -2.574 -35.356 1.00 67.69 98 PHE A C 1
ATOM 804 O O . PHE A 1 98 ? 31.233 -3.104 -35.193 1.00 67.69 98 PHE A O 1
ATOM 811 N N . PRO A 1 99 ? 29.810 -2.042 -36.552 1.00 67.69 99 PRO A N 1
ATOM 812 C CA . PRO A 1 99 ? 30.756 -1.991 -37.665 1.00 67.69 99 PRO A CA 1
ATOM 813 C C . PRO A 1 99 ? 32.039 -1.217 -37.324 1.00 67.69 99 PRO A C 1
ATOM 815 O O . PRO A 1 99 ? 33.122 -1.645 -37.709 1.00 67.69 99 PRO A O 1
ATOM 818 N N . GLY A 1 100 ? 31.934 -0.137 -36.537 1.00 61.84 100 GLY A N 1
ATOM 819 C CA . GLY A 1 100 ? 33.086 0.632 -36.046 1.00 61.84 100 GLY A CA 1
ATOM 820 C C . GLY A 1 100 ? 33.942 -0.111 -35.009 1.00 61.84 100 GLY A C 1
ATOM 821 O O . GLY A 1 100 ? 35.117 0.202 -34.846 1.00 61.84 100 GLY A O 1
ATOM 822 N N . PHE A 1 101 ? 33.363 -1.110 -34.330 1.00 55.41 101 PHE A N 1
ATOM 823 C CA . PHE A 1 101 ? 34.056 -2.002 -33.392 1.00 55.41 101 PHE A CA 1
ATOM 824 C C . PHE A 1 101 ? 34.863 -3.099 -34.111 1.00 55.41 101 PHE A C 1
ATOM 826 O O . PHE A 1 101 ? 35.873 -3.553 -33.582 1.00 55.41 101 PHE A O 1
ATOM 833 N N . LEU A 1 102 ? 34.425 -3.520 -35.306 1.00 59.78 102 LEU A N 1
ATOM 834 C CA . LEU A 1 102 ? 35.116 -4.512 -36.143 1.00 59.78 102 LEU A CA 1
ATOM 835 C C . LEU A 1 102 ? 36.165 -3.893 -37.082 1.00 59.78 102 LEU A C 1
ATOM 837 O O . LEU A 1 102 ? 37.029 -4.612 -37.580 1.00 59.78 102 LEU A O 1
ATOM 841 N N . SER A 1 103 ? 36.098 -2.583 -37.337 1.00 62.91 103 SER A N 1
ATOM 842 C CA . SER A 1 103 ? 37.137 -1.851 -38.066 1.00 62.91 103 SER A CA 1
ATOM 843 C C . SER A 1 103 ? 38.362 -1.555 -37.189 1.00 62.91 103 SER A C 1
ATOM 845 O O . SER A 1 103 ? 38.255 -1.482 -35.967 1.00 62.91 103 SER A O 1
ATOM 847 N N . GLU A 1 104 ? 39.523 -1.315 -37.810 1.00 58.62 104 GLU A N 1
ATOM 848 C CA . GLU A 1 104 ? 40.836 -1.121 -37.154 1.00 58.62 104 GLU A CA 1
ATOM 849 C C . GLU A 1 104 ? 40.900 -0.005 -36.083 1.00 58.62 104 GLU A C 1
ATOM 851 O O . GLU A 1 104 ? 41.865 0.073 -35.328 1.00 58.62 104 GLU A O 1
ATOM 856 N N . SER A 1 105 ? 39.874 0.846 -35.970 1.00 60.41 105 SER A N 1
ATOM 857 C CA . SER A 1 105 ? 39.790 1.971 -35.027 1.00 60.41 105 SER A CA 1
ATOM 858 C C . SER A 1 105 ? 39.517 1.599 -33.561 1.00 60.41 105 SER A C 1
ATOM 860 O O . SER A 1 105 ? 39.532 2.482 -32.703 1.00 60.41 105 SER A O 1
ATOM 862 N N . GLY A 1 106 ? 39.277 0.324 -33.244 1.00 60.62 106 GLY A N 1
ATOM 863 C CA . GLY A 1 106 ? 39.053 -0.128 -31.869 1.00 60.62 106 GLY A CA 1
ATOM 864 C C . GLY A 1 106 ? 37.743 0.370 -31.235 1.00 60.62 106 GLY A C 1
ATOM 865 O O . GLY A 1 106 ? 36.842 0.889 -31.894 1.00 60.62 106 GLY A O 1
ATOM 866 N N . PHE A 1 107 ? 37.615 0.154 -29.923 1.00 67.00 107 PHE A N 1
ATOM 867 C CA . PHE A 1 107 ? 36.398 0.398 -29.142 1.00 67.00 107 PHE A CA 1
ATOM 868 C C . PHE A 1 107 ? 35.968 1.877 -29.149 1.00 67.00 107 PHE A C 1
ATOM 870 O O . PHE A 1 107 ? 36.623 2.729 -28.551 1.00 67.00 107 PHE A O 1
ATOM 877 N N . SER A 1 108 ? 34.839 2.182 -29.798 1.00 75.06 108 SER A N 1
ATOM 878 C CA . SER A 1 108 ? 34.321 3.551 -29.893 1.00 75.06 108 SER A CA 1
ATOM 879 C C . SER A 1 108 ? 33.553 3.983 -28.634 1.00 75.06 108 SER A C 1
ATOM 881 O O . SER A 1 108 ? 32.877 3.178 -27.987 1.00 75.06 108 SER A O 1
ATOM 883 N N . LEU A 1 109 ? 33.573 5.284 -28.318 1.00 79.00 109 LEU A N 1
ATOM 884 C CA . LEU A 1 109 ? 32.774 5.873 -27.230 1.00 79.00 109 LEU A CA 1
ATOM 885 C C . LEU A 1 109 ? 31.267 5.578 -27.388 1.00 79.00 109 LEU A C 1
ATOM 887 O O . LEU A 1 109 ? 30.558 5.391 -26.403 1.00 79.00 109 LEU A O 1
ATOM 891 N N . ILE A 1 110 ? 30.787 5.482 -28.630 1.00 79.69 110 ILE A N 1
ATOM 892 C CA . ILE A 1 110 ? 29.392 5.167 -28.970 1.00 79.69 110 ILE A CA 1
ATOM 893 C C . ILE A 1 110 ? 29.049 3.729 -28.555 1.00 79.69 110 ILE A C 1
ATOM 895 O O . ILE A 1 110 ? 27.995 3.486 -27.965 1.00 79.69 110 ILE A O 1
ATOM 899 N N . SER A 1 111 ? 29.966 2.786 -28.788 1.00 76.56 111 SER A N 1
ATOM 900 C CA . SER A 1 111 ? 29.835 1.393 -28.351 1.00 76.56 111 SER A CA 1
ATOM 901 C C . SER A 1 111 ? 29.825 1.285 -26.820 1.00 76.56 111 SER A C 1
ATOM 903 O O . SER A 1 111 ? 29.024 0.537 -26.264 1.00 76.56 111 SER A O 1
ATOM 905 N N . LEU A 1 112 ? 30.649 2.076 -26.119 1.00 81.19 112 LEU A N 1
ATOM 906 C CA . LEU A 1 112 ? 30.648 2.123 -24.652 1.00 81.19 112 LEU A CA 1
ATOM 907 C C . LEU A 1 112 ? 29.310 2.613 -24.088 1.00 81.19 112 LEU A C 1
ATOM 909 O O . LEU A 1 112 ? 28.747 1.979 -23.196 1.00 81.19 112 LEU A O 1
ATOM 913 N N . ILE A 1 113 ? 28.782 3.716 -24.628 1.00 82.50 113 ILE A N 1
ATOM 914 C CA . ILE A 1 113 ? 27.483 4.274 -24.225 1.00 82.50 113 ILE A CA 1
ATOM 915 C C . ILE A 1 113 ? 26.371 3.246 -24.452 1.00 82.50 113 ILE A C 1
ATOM 917 O O . ILE A 1 113 ? 25.541 3.029 -23.571 1.00 82.50 113 ILE A O 1
ATOM 921 N N . GLY A 1 114 ? 26.387 2.566 -25.600 1.00 81.56 114 GLY A N 1
ATOM 922 C CA . GLY A 1 114 ? 25.444 1.498 -25.906 1.00 81.56 114 GLY A CA 1
ATOM 923 C C . GLY A 1 114 ? 25.483 0.350 -24.889 1.00 81.56 114 GLY A C 1
ATOM 924 O O . GLY A 1 114 ? 24.434 -0.055 -24.392 1.00 81.56 114 GLY A O 1
ATOM 925 N N . ILE A 1 115 ? 26.676 -0.130 -24.509 1.00 82.44 115 ILE A N 1
ATOM 926 C CA . ILE A 1 115 ? 26.844 -1.197 -23.501 1.00 82.44 115 ILE A CA 1
ATOM 927 C C . ILE A 1 115 ? 26.322 -0.752 -22.131 1.00 82.44 115 ILE A C 1
ATOM 929 O O . ILE A 1 115 ? 25.621 -1.519 -21.473 1.00 82.44 115 ILE A O 1
ATOM 933 N N . ILE A 1 116 ? 26.624 0.477 -21.701 1.00 83.19 116 ILE A N 1
ATOM 934 C CA . ILE A 1 116 ? 26.152 1.013 -20.414 1.00 83.19 116 ILE A CA 1
ATOM 935 C C . ILE A 1 116 ? 24.621 1.085 -20.392 1.00 83.19 116 ILE A C 1
ATOM 937 O O . ILE A 1 116 ? 24.001 0.651 -19.419 1.00 83.19 116 ILE A O 1
ATOM 941 N N . LEU A 1 117 ? 24.007 1.582 -21.471 1.00 83.00 117 LEU A N 1
ATOM 942 C CA . LEU A 1 117 ? 22.551 1.640 -21.601 1.00 83.00 117 LEU A CA 1
ATOM 943 C C . LEU A 1 117 ? 21.924 0.241 -21.583 1.00 83.00 117 LEU A C 1
ATOM 945 O O . LEU A 1 117 ? 20.909 0.052 -20.913 1.00 83.00 117 LEU A O 1
ATOM 949 N N . LEU A 1 118 ? 22.546 -0.744 -22.245 1.00 82.69 118 LEU A N 1
ATOM 950 C CA . LEU A 1 118 ? 22.081 -2.130 -22.213 1.00 82.69 118 LEU A CA 1
ATOM 951 C C . LEU A 1 118 ? 22.174 -2.764 -20.828 1.00 82.69 118 LEU A C 1
ATOM 953 O O . LEU A 1 118 ? 21.204 -3.323 -20.329 1.00 82.69 118 LEU A O 1
ATOM 957 N N . LEU A 1 119 ? 23.351 -2.738 -20.208 1.00 81.81 119 LEU A N 1
ATOM 958 C CA . LEU A 1 119 ? 23.560 -3.426 -18.936 1.00 81.81 119 LEU A CA 1
ATOM 959 C C . LEU A 1 119 ? 22.727 -2.780 -17.827 1.00 81.81 119 LEU A C 1
ATOM 961 O O . LEU A 1 119 ? 22.060 -3.484 -17.065 1.00 81.81 119 LEU A O 1
ATOM 965 N N . GLY A 1 120 ? 22.707 -1.444 -17.782 1.00 76.62 120 GLY A N 1
ATOM 966 C CA . GLY A 1 120 ? 21.876 -0.694 -16.847 1.00 76.62 120 GLY A CA 1
ATOM 967 C C . GLY A 1 120 ? 20.391 -0.981 -17.056 1.00 76.62 120 GLY A C 1
ATOM 968 O O . GLY A 1 120 ? 19.683 -1.319 -16.107 1.00 76.62 120 GLY A O 1
ATOM 969 N N . GLY A 1 121 ? 19.910 -0.913 -18.298 1.00 77.94 121 GLY A N 1
ATOM 970 C CA . GLY A 1 121 ? 18.500 -1.144 -18.576 1.00 77.94 121 GLY A CA 1
ATOM 971 C C . GLY A 1 121 ? 18.064 -2.604 -18.383 1.00 77.94 121 GLY A C 1
ATOM 972 O O . GLY A 1 121 ? 16.946 -2.802 -17.925 1.00 77.94 121 GLY A O 1
ATOM 973 N N . ILE A 1 122 ? 18.918 -3.618 -18.611 1.00 81.19 122 ILE A N 1
ATOM 974 C CA . ILE A 1 122 ? 18.612 -5.034 -18.302 1.00 81.19 122 ILE A CA 1
ATOM 975 C C . ILE A 1 122 ? 18.375 -5.201 -16.804 1.00 81.19 122 ILE A C 1
ATOM 977 O O . ILE A 1 122 ? 17.369 -5.786 -16.401 1.00 81.19 122 ILE A O 1
ATOM 981 N N . PHE A 1 123 ? 19.279 -4.672 -15.973 1.00 77.75 123 PHE A N 1
ATOM 982 C CA . PHE A 1 123 ? 19.176 -4.780 -14.519 1.00 77.75 123 PHE A CA 1
ATOM 983 C C . PHE A 1 123 ? 17.873 -4.161 -13.993 1.00 77.75 123 PHE A C 1
ATOM 985 O O . PHE A 1 123 ? 17.114 -4.817 -13.270 1.00 77.75 123 PHE A O 1
ATOM 992 N N . PHE A 1 124 ? 17.578 -2.921 -14.396 1.00 70.50 124 PHE A N 1
ATOM 993 C CA . PHE A 1 124 ? 16.354 -2.236 -13.979 1.00 70.50 124 PHE A CA 1
ATOM 994 C C . PHE A 1 124 ? 15.098 -2.866 -14.589 1.00 70.50 124 PHE A C 1
ATOM 996 O O . PHE A 1 124 ? 14.089 -2.991 -13.894 1.00 70.50 124 PHE A O 1
ATOM 1003 N N . PHE A 1 125 ? 15.159 -3.328 -15.842 1.00 77.94 125 PHE A N 1
ATOM 1004 C CA . PHE A 1 125 ? 14.061 -4.041 -16.486 1.00 77.94 125 PHE A CA 1
ATOM 1005 C C . PHE A 1 125 ? 13.689 -5.284 -15.689 1.00 77.94 125 PHE A C 1
ATOM 1007 O O . PHE A 1 125 ? 12.552 -5.374 -15.249 1.00 77.94 125 PHE A O 1
ATOM 1014 N N . PHE A 1 126 ? 14.628 -6.194 -15.411 1.00 79.31 126 PHE A N 1
ATOM 1015 C CA . PHE A 1 126 ? 14.326 -7.419 -14.662 1.00 79.31 126 PHE A CA 1
ATOM 1016 C C . PHE A 1 126 ? 13.712 -7.132 -13.286 1.00 79.31 126 PHE A C 1
ATOM 1018 O O . PHE A 1 126 ? 12.731 -7.770 -12.898 1.00 79.31 126 PHE A O 1
ATOM 1025 N N . LYS A 1 127 ? 14.252 -6.149 -12.553 1.00 72.62 127 LYS A N 1
ATOM 1026 C CA . LYS A 1 127 ? 13.738 -5.762 -11.231 1.00 72.62 127 LYS A CA 1
ATOM 1027 C C . LYS A 1 127 ? 12.297 -5.252 -11.294 1.00 72.62 127 LYS A C 1
ATOM 1029 O O . LYS A 1 127 ? 11.446 -5.736 -10.551 1.00 72.62 127 LYS A O 1
ATOM 1034 N N . ILE A 1 128 ? 12.015 -4.299 -12.180 1.00 75.19 128 ILE A N 1
ATOM 1035 C CA . ILE A 1 128 ? 10.707 -3.629 -12.237 1.00 75.19 128 ILE A CA 1
ATOM 1036 C C . ILE A 1 128 ? 9.682 -4.488 -12.999 1.00 75.19 128 ILE A C 1
ATOM 1038 O O . ILE A 1 128 ? 8.494 -4.462 -12.680 1.00 75.19 128 ILE A O 1
ATOM 1042 N N . PHE A 1 129 ? 10.119 -5.313 -13.955 1.00 77.06 129 PHE A N 1
ATOM 1043 C CA . PHE A 1 129 ? 9.258 -6.209 -14.733 1.00 77.06 129 PHE A CA 1
ATOM 1044 C C . PHE A 1 129 ? 8.586 -7.255 -13.844 1.00 77.06 129 PHE A C 1
ATOM 1046 O O . PHE A 1 129 ? 7.376 -7.454 -13.944 1.00 77.06 129 PHE A O 1
ATOM 1053 N N . ASN A 1 130 ? 9.331 -7.851 -12.908 1.00 76.69 130 ASN A N 1
ATOM 1054 C CA . ASN A 1 130 ? 8.769 -8.798 -11.943 1.00 76.69 130 ASN A CA 1
ATOM 1055 C C . ASN A 1 130 ? 7.678 -8.159 -11.073 1.00 76.69 130 ASN A C 1
ATOM 1057 O O . ASN A 1 130 ? 6.623 -8.754 -10.860 1.00 76.69 130 ASN A O 1
ATOM 1061 N N . ILE A 1 131 ? 7.893 -6.921 -10.620 1.00 73.56 131 ILE A N 1
ATOM 1062 C CA . ILE A 1 131 ? 6.896 -6.161 -9.853 1.00 73.56 131 ILE A CA 1
ATOM 1063 C C . ILE A 1 131 ? 5.668 -5.855 -10.726 1.00 73.56 131 ILE A C 1
ATOM 1065 O O . ILE A 1 131 ? 4.530 -6.078 -10.307 1.00 73.56 131 ILE A O 1
ATOM 1069 N N . SER A 1 132 ? 5.897 -5.389 -11.954 1.00 77.06 132 SER A N 1
ATOM 1070 C CA . SER A 1 132 ? 4.851 -4.991 -12.901 1.00 77.06 132 SER A CA 1
ATOM 1071 C C . SER A 1 132 ? 3.934 -6.158 -13.263 1.00 77.06 132 SER A C 1
ATOM 1073 O O . SER A 1 132 ? 2.718 -6.027 -13.170 1.00 77.06 132 SER A O 1
ATOM 1075 N N . PHE A 1 133 ? 4.486 -7.323 -13.604 1.00 74.50 133 PHE A N 1
ATOM 1076 C CA . PHE A 1 133 ? 3.699 -8.5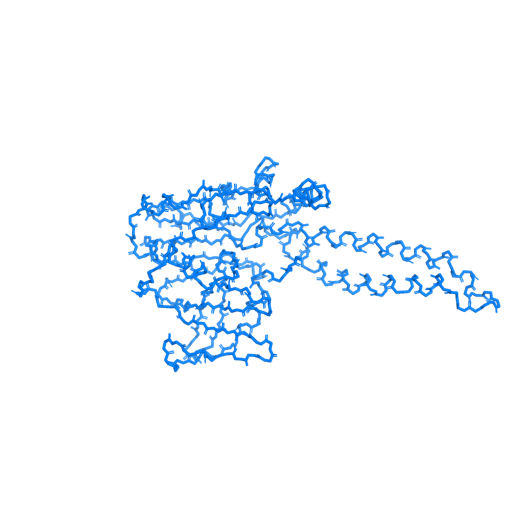08 -13.970 1.00 74.50 133 PHE A CA 1
ATOM 1077 C C . PHE A 1 133 ? 3.168 -9.297 -12.770 1.00 74.50 133 PHE A C 1
ATOM 1079 O O . PHE A 1 133 ? 2.146 -9.965 -12.881 1.00 74.50 133 PHE A O 1
ATOM 1086 N N . GLY A 1 134 ? 3.842 -9.249 -11.620 1.00 72.69 134 GLY A N 1
ATOM 1087 C CA . GLY A 1 134 ? 3.387 -9.964 -10.429 1.00 72.69 134 GLY A CA 1
ATOM 1088 C C . GLY A 1 134 ? 2.201 -9.283 -9.743 1.00 72.69 134 GLY A C 1
ATOM 1089 O O . GLY A 1 134 ? 1.297 -9.963 -9.249 1.00 72.69 134 GLY A O 1
ATOM 1090 N N . ARG A 1 135 ? 2.205 -7.942 -9.721 1.00 78.31 135 ARG A N 1
ATOM 1091 C CA . ARG A 1 135 ? 1.321 -7.136 -8.867 1.00 78.31 135 ARG A CA 1
ATOM 1092 C C . ARG A 1 135 ? 0.400 -6.178 -9.627 1.00 78.31 135 ARG A C 1
ATOM 1094 O O . ARG A 1 135 ? -0.690 -5.877 -9.143 1.00 78.31 135 ARG A O 1
ATOM 1101 N N . GLU A 1 136 ? 0.791 -5.691 -10.806 1.00 86.25 136 GLU A N 1
ATOM 1102 C CA . GLU A 1 136 ? 0.025 -4.653 -11.516 1.00 86.25 136 GLU A CA 1
ATOM 1103 C C . GLU A 1 136 ? -0.730 -5.163 -12.742 1.00 86.25 136 GLU A C 1
ATOM 1105 O O . GLU A 1 136 ? -1.930 -4.915 -12.873 1.00 86.25 136 GLU A O 1
ATOM 1110 N N . LEU A 1 137 ? -0.033 -5.853 -13.641 1.00 88.69 137 LEU A N 1
ATOM 1111 C CA . LEU A 1 137 ? -0.589 -6.524 -14.809 1.00 88.69 137 LEU A CA 1
ATOM 1112 C C . LEU A 1 137 ? -0.973 -7.945 -14.412 1.00 88.69 137 LEU A C 1
ATOM 1114 O O . LEU A 1 137 ? -0.211 -8.620 -13.736 1.00 88.69 137 LEU A O 1
ATOM 1118 N N . PHE A 1 138 ? -2.157 -8.407 -14.817 1.00 89.12 138 PHE A N 1
ATOM 1119 C CA . PHE A 1 138 ? -2.644 -9.773 -14.540 1.00 89.12 138 PHE A CA 1
ATOM 1120 C C . PHE A 1 138 ? -2.731 -10.168 -13.048 1.00 89.12 138 PHE A C 1
ATOM 1122 O O . PHE A 1 138 ? -2.985 -11.330 -12.723 1.00 89.12 138 PHE A O 1
ATOM 1129 N N . GLY A 1 139 ? -2.553 -9.207 -12.140 1.00 89.06 139 GLY A N 1
ATOM 1130 C CA . GLY A 1 139 ? -2.697 -9.363 -10.699 1.00 89.06 139 GLY A CA 1
ATOM 1131 C C . GLY A 1 139 ? -4.112 -9.025 -10.243 1.00 89.06 139 GLY A C 1
ATOM 1132 O O . GLY A 1 139 ? -5.100 -9.452 -10.849 1.00 89.06 139 GLY A O 1
ATOM 1133 N N . TYR A 1 140 ? -4.204 -8.230 -9.178 1.00 92.44 140 TYR A N 1
ATOM 1134 C CA . TYR A 1 140 ? -5.472 -7.740 -8.641 1.00 92.44 140 TYR A CA 1
ATOM 1135 C C . TYR A 1 140 ? -5.610 -6.235 -8.812 1.00 92.44 140 TYR A C 1
ATOM 1137 O O . TYR A 1 140 ? -4.614 -5.516 -8.800 1.00 92.44 140 TYR A O 1
ATOM 1145 N N . THR A 1 141 ? -6.839 -5.743 -8.974 1.00 92.88 141 THR A N 1
ATOM 1146 C CA . THR A 1 141 ? -7.120 -4.318 -9.211 1.00 92.88 141 THR A CA 1
ATOM 1147 C C . THR A 1 141 ? -6.843 -3.426 -8.006 1.00 92.88 141 THR A C 1
ATOM 1149 O O . THR A 1 141 ? -6.532 -2.252 -8.189 1.00 92.88 141 THR A O 1
ATOM 1152 N N . HIS A 1 142 ? -6.928 -3.975 -6.797 1.00 91.56 142 HIS A N 1
ATOM 1153 C CA . HIS A 1 142 ? -6.704 -3.295 -5.521 1.00 91.56 142 HIS A CA 1
ATOM 1154 C C . HIS A 1 142 ? -6.410 -4.329 -4.430 1.00 91.56 142 HIS A C 1
ATOM 1156 O O . HIS A 1 142 ? -6.697 -5.512 -4.613 1.00 91.56 142 HIS A O 1
ATOM 1162 N N . TYR A 1 143 ? -5.846 -3.860 -3.318 1.00 91.62 143 TYR A N 1
ATOM 1163 C CA . TYR A 1 143 ? -5.500 -4.656 -2.139 1.00 91.62 143 TYR A CA 1
ATOM 1164 C C . TYR A 1 143 ? -6.212 -4.044 -0.929 1.00 91.62 143 TYR A C 1
ATOM 1166 O O . TYR A 1 143 ? -5.684 -3.122 -0.304 1.00 91.62 143 TYR A O 1
ATOM 1174 N N . PRO A 1 144 ? -7.468 -4.442 -0.681 1.00 94.19 144 PRO A N 1
ATOM 1175 C CA . PRO A 1 144 ? -8.280 -3.844 0.367 1.00 94.19 144 PRO A CA 1
ATOM 1176 C C . PRO A 1 144 ? -7.835 -4.292 1.764 1.00 94.19 144 PRO A C 1
ATOM 1178 O O . PRO A 1 144 ? -7.407 -5.431 1.962 1.00 94.19 144 PRO A O 1
ATOM 1181 N N . LEU A 1 145 ? -8.011 -3.389 2.725 1.00 95.94 145 LEU A N 1
ATOM 1182 C CA . LEU A 1 145 ? -8.049 -3.659 4.155 1.00 95.94 145 LEU A CA 1
ATOM 1183 C C . LEU A 1 145 ? -9.475 -3.368 4.636 1.00 95.94 145 LEU A C 1
ATOM 1185 O O . LEU A 1 145 ? -10.043 -2.315 4.329 1.00 95.94 145 LEU A O 1
ATOM 1189 N N . ILE A 1 146 ? -10.048 -4.313 5.372 1.00 96.88 146 ILE A N 1
ATOM 1190 C CA . ILE A 1 146 ? -11.405 -4.257 5.908 1.00 96.88 146 ILE A CA 1
ATOM 1191 C C . ILE A 1 146 ? -11.301 -4.400 7.419 1.00 96.88 146 ILE A C 1
ATOM 1193 O O . ILE A 1 146 ? -10.906 -5.441 7.940 1.00 96.88 146 ILE A O 1
ATOM 1197 N N . PHE A 1 147 ? -11.660 -3.330 8.109 1.00 97.56 147 PHE A N 1
ATOM 1198 C CA . PHE A 1 147 ? -11.726 -3.268 9.558 1.00 97.56 147 PHE A CA 1
ATOM 1199 C C . PHE A 1 147 ? -13.165 -3.568 9.955 1.00 97.56 147 PHE A C 1
ATOM 1201 O O . PHE A 1 147 ? -14.031 -2.703 9.829 1.00 97.56 147 PHE A O 1
ATOM 1208 N N . ASN A 1 148 ? -13.432 -4.796 10.382 1.00 97.56 148 ASN A N 1
ATOM 1209 C CA . ASN A 1 148 ? -14.749 -5.237 10.814 1.00 97.56 148 ASN A CA 1
ATOM 1210 C C . ASN A 1 148 ? -14.896 -4.955 12.313 1.00 97.56 148 ASN A C 1
ATOM 1212 O O . ASN A 1 148 ? -14.448 -5.722 13.165 1.00 97.56 148 ASN A O 1
ATOM 1216 N N . ARG A 1 149 ? -15.515 -3.819 12.638 1.00 96.06 149 ARG A N 1
ATOM 1217 C CA . ARG A 1 149 ? -15.738 -3.363 14.016 1.00 96.06 149 ARG A CA 1
ATOM 1218 C C . ARG A 1 149 ? -16.724 -4.267 14.743 1.00 96.06 149 ARG A C 1
ATOM 1220 O O . ARG A 1 149 ? -16.552 -4.505 15.935 1.00 96.06 149 ARG A O 1
ATOM 1227 N N . LYS A 1 150 ? -17.738 -4.776 14.048 1.00 95.56 150 LYS A N 1
ATOM 1228 C CA . LYS A 1 150 ? -18.767 -5.631 14.645 1.00 95.56 150 LYS A CA 1
ATOM 1229 C C . LYS A 1 150 ? -18.190 -6.946 15.167 1.00 95.56 150 LYS A C 1
ATOM 1231 O O . LYS A 1 150 ? -18.444 -7.304 16.313 1.00 95.56 150 LYS A O 1
ATOM 1236 N N . ASN A 1 151 ? -17.373 -7.615 14.357 1.00 96.44 151 ASN A N 1
ATOM 1237 C CA . ASN A 1 151 ? -16.732 -8.877 14.735 1.00 96.44 151 ASN A CA 1
ATOM 1238 C C . ASN A 1 151 ? -15.380 -8.678 15.436 1.00 96.44 151 ASN A C 1
ATOM 1240 O O . ASN A 1 151 ? -14.814 -9.644 15.935 1.00 96.44 151 ASN A O 1
ATOM 1244 N N . GLN A 1 152 ? -14.872 -7.440 15.493 1.00 97.06 152 GLN A N 1
ATOM 1245 C CA . GLN A 1 152 ? -13.523 -7.116 15.965 1.00 97.06 152 GLN A CA 1
ATOM 1246 C C . GLN A 1 152 ? -12.444 -7.874 15.184 1.00 97.06 152 GLN A C 1
ATOM 1248 O O . GLN A 1 152 ? -11.547 -8.468 15.772 1.00 97.06 152 GLN A O 1
ATOM 1253 N N . GLU A 1 153 ? -12.512 -7.834 13.855 1.00 97.56 153 GLU A N 1
ATOM 1254 C CA . GLU A 1 153 ? -11.580 -8.523 12.957 1.00 97.56 153 GLU A CA 1
ATOM 1255 C C . GLU A 1 153 ? -10.927 -7.544 11.978 1.00 97.56 153 GLU A C 1
ATOM 1257 O O . GLU A 1 153 ? -11.516 -6.539 11.570 1.00 97.56 153 GLU A O 1
ATOM 1262 N N . LEU A 1 154 ? -9.691 -7.849 11.586 1.00 97.25 154 LEU A N 1
ATOM 1263 C CA . LEU A 1 154 ? -9.010 -7.185 10.479 1.00 97.25 154 LEU A CA 1
ATOM 1264 C C . LEU A 1 154 ? -8.790 -8.202 9.363 1.00 97.25 154 LEU A C 1
ATOM 1266 O O . LEU A 1 154 ? -8.077 -9.194 9.544 1.00 97.25 154 LEU A O 1
ATOM 1270 N N . HIS A 1 155 ? -9.379 -7.908 8.205 1.00 96.62 155 HIS A N 1
ATOM 1271 C CA . HIS A 1 155 ? -9.208 -8.672 6.977 1.00 96.62 155 HIS A CA 1
ATOM 1272 C C . HIS A 1 155 ? -8.370 -7.861 5.991 1.00 96.62 155 HIS A C 1
ATOM 1274 O O . HIS A 1 155 ? -8.653 -6.688 5.744 1.00 96.62 155 HIS A O 1
ATOM 1280 N N . TYR A 1 156 ? -7.365 -8.470 5.376 1.00 94.88 156 TYR A N 1
ATOM 1281 C CA . TYR A 1 156 ? -6.613 -7.830 4.303 1.00 94.88 156 TYR A CA 1
ATOM 1282 C C . TYR A 1 156 ? -6.259 -8.826 3.206 1.00 94.88 156 TYR A C 1
ATOM 1284 O O . TYR A 1 156 ? -6.086 -10.021 3.448 1.00 94.88 156 TYR A O 1
ATOM 1292 N N . PHE A 1 157 ? -6.167 -8.324 1.978 1.00 92.69 157 PHE A N 1
ATOM 1293 C CA . PHE A 1 157 ? -5.795 -9.144 0.833 1.00 92.69 157 PHE A CA 1
ATOM 1294 C C . PHE A 1 157 ? -4.278 -9.105 0.617 1.00 92.69 157 PHE A C 1
ATOM 1296 O O . PHE A 1 157 ? -3.713 -8.057 0.292 1.00 92.69 157 PHE A O 1
ATOM 1303 N N . GLU A 1 158 ? -3.612 -10.243 0.800 1.00 87.88 158 GLU A N 1
ATOM 1304 C CA . GLU A 1 158 ? -2.161 -10.377 0.680 1.00 87.88 158 GLU A CA 1
ATOM 1305 C C . GLU A 1 158 ? -1.764 -10.439 -0.814 1.00 87.88 158 GLU A C 1
ATOM 1307 O O . GLU A 1 158 ? -2.254 -11.295 -1.560 1.00 87.88 158 GLU A O 1
ATOM 1312 N N . PRO A 1 159 ? -0.918 -9.515 -1.311 1.00 80.81 159 PRO A N 1
ATOM 1313 C CA . PRO A 1 159 ? -0.685 -9.349 -2.745 1.00 80.81 159 PRO A CA 1
ATOM 1314 C C . PRO A 1 159 ? 0.142 -10.448 -3.427 1.00 80.81 159 PRO A C 1
ATOM 1316 O O . PRO A 1 159 ? -0.005 -10.626 -4.640 1.00 80.81 159 PRO A O 1
ATOM 1319 N N . TYR A 1 160 ? 1.023 -11.142 -2.705 1.00 78.69 160 TYR A N 1
ATOM 1320 C CA . TYR A 1 160 ? 1.964 -12.127 -3.248 1.00 78.69 160 TYR A CA 1
ATOM 1321 C C . TYR A 1 160 ? 1.396 -13.547 -3.223 1.00 78.69 160 TYR A C 1
ATOM 1323 O O . TYR A 1 160 ? 1.406 -14.229 -4.249 1.00 78.69 160 TYR A O 1
ATOM 1331 N N . GLN A 1 161 ? 0.872 -13.965 -2.072 1.00 84.19 161 GLN A N 1
ATOM 1332 C CA . GLN A 1 161 ? 0.152 -15.218 -1.859 1.00 84.19 161 GLN A CA 1
ATOM 1333 C C . GLN A 1 161 ? -1.242 -15.174 -2.494 1.00 84.19 161 GLN A C 1
ATOM 1335 O O . GLN A 1 161 ? -1.790 -16.222 -2.825 1.00 84.19 161 GLN A O 1
ATOM 1340 N N . LYS A 1 162 ? -1.769 -13.969 -2.772 1.00 86.38 162 LYS A N 1
ATOM 1341 C CA . LYS A 1 162 ? -3.052 -13.752 -3.464 1.00 86.38 162 LYS A CA 1
ATOM 1342 C C . LYS A 1 162 ? -4.228 -14.356 -2.699 1.00 86.38 162 LYS A C 1
ATOM 1344 O O . LYS A 1 162 ? -5.179 -14.853 -3.307 1.00 86.38 162 LYS A O 1
ATOM 1349 N N . GLU A 1 163 ? -4.154 -14.276 -1.379 1.00 91.31 163 GLU A N 1
ATOM 1350 C CA . GLU A 1 163 ? -5.123 -14.834 -0.449 1.00 91.31 163 GLU A CA 1
ATOM 1351 C C . GLU A 1 163 ? -5.573 -13.789 0.568 1.00 91.31 163 GLU A C 1
ATOM 1353 O O . GLU A 1 163 ? -4.938 -12.751 0.765 1.00 91.31 163 GLU A O 1
ATOM 1358 N N . TRP A 1 164 ? -6.706 -14.061 1.200 1.00 94.56 164 TRP A N 1
ATOM 1359 C CA . TRP A 1 164 ? -7.176 -13.251 2.307 1.00 94.56 164 TRP A CA 1
ATOM 1360 C C . TRP A 1 164 ? -6.563 -13.729 3.609 1.00 94.56 164 TRP A C 1
ATOM 1362 O O . TRP A 1 164 ? -6.622 -14.914 3.927 1.00 94.56 164 TRP A O 1
ATOM 1372 N N . ILE A 1 165 ? -6.060 -12.780 4.385 1.00 94.88 165 ILE A N 1
ATOM 1373 C CA . ILE A 1 165 ? -5.671 -12.999 5.769 1.00 94.88 165 ILE A CA 1
ATOM 1374 C C . ILE A 1 165 ? -6.712 -12.317 6.646 1.00 94.88 165 ILE A C 1
ATOM 1376 O O . ILE A 1 165 ? -7.084 -11.166 6.415 1.00 94.88 165 ILE A O 1
ATOM 1380 N N . SER A 1 166 ? -7.208 -13.061 7.626 1.00 95.88 166 SER A N 1
ATOM 1381 C CA . SER A 1 166 ? -8.267 -12.647 8.535 1.00 95.88 166 SER A CA 1
ATOM 1382 C C . SER A 1 166 ? -7.922 -13.130 9.930 1.00 95.88 166 SER A C 1
ATOM 1384 O O . SER A 1 166 ? -7.635 -14.312 10.107 1.00 95.88 166 SER A O 1
ATOM 1386 N N . ALA A 1 167 ? -7.969 -12.232 10.906 1.00 96.81 167 ALA A N 1
ATOM 1387 C CA . ALA A 1 167 ? -7.781 -12.578 12.307 1.00 96.81 167 ALA A CA 1
ATOM 1388 C C . ALA A 1 167 ? -8.493 -11.562 13.217 1.00 96.81 167 ALA A C 1
ATOM 1390 O O . ALA A 1 167 ? -8.738 -10.422 12.789 1.00 96.81 167 ALA A O 1
ATOM 1391 N N . PRO A 1 168 ? -8.799 -11.944 14.467 1.00 97.12 168 PRO A N 1
ATOM 1392 C CA . PRO A 1 168 ? -9.251 -11.011 15.487 1.00 97.12 168 PRO A CA 1
ATOM 1393 C C . PRO A 1 168 ? -8.278 -9.840 15.656 1.00 97.12 168 PRO A C 1
ATOM 1395 O O . PRO A 1 168 ? -7.060 -10.005 15.664 1.00 97.12 168 PRO A O 1
ATOM 1398 N N . TRP A 1 169 ? -8.813 -8.637 15.844 1.00 96.62 169 TRP A N 1
ATOM 1399 C CA . TRP A 1 169 ? -8.062 -7.403 16.082 1.00 96.62 169 TRP A CA 1
ATOM 1400 C C . TRP A 1 169 ? -7.124 -7.513 17.290 1.00 96.62 169 TRP A C 1
ATOM 1402 O O . TRP A 1 169 ? -6.044 -6.930 17.289 1.00 96.62 169 TRP A O 1
ATOM 1412 N N . SER A 1 170 ? -7.529 -8.278 18.308 1.00 95.31 170 SER A N 1
ATOM 1413 C CA . SER A 1 170 ? -6.739 -8.553 19.511 1.00 95.31 170 SER A CA 1
ATOM 1414 C C . SER A 1 170 ? -5.485 -9.382 19.264 1.00 95.31 170 SER A C 1
ATOM 1416 O O . SER A 1 170 ? -4.569 -9.325 20.082 1.00 95.31 170 SER A O 1
ATOM 1418 N N . ASP A 1 171 ? -5.455 -10.150 18.177 1.00 94.56 171 ASP A N 1
ATOM 1419 C CA . ASP A 1 171 ? -4.388 -11.113 17.896 1.00 94.56 171 ASP A CA 1
ATOM 1420 C C . ASP A 1 171 ? -3.234 -10.452 17.133 1.00 94.56 171 ASP A C 1
ATOM 1422 O O . ASP A 1 171 ? -2.124 -10.982 17.070 1.00 94.56 171 ASP A O 1
ATOM 1426 N N . TYR A 1 172 ? -3.479 -9.267 16.570 1.00 93.50 172 TYR A N 1
ATOM 1427 C CA . TYR A 1 172 ? -2.452 -8.474 15.922 1.00 93.50 172 TYR A CA 1
ATOM 1428 C C . TYR A 1 172 ? -1.598 -7.730 16.944 1.00 93.50 172 TYR A C 1
ATOM 1430 O O . TYR A 1 172 ? -2.081 -7.027 17.833 1.00 93.50 172 TYR A O 1
ATOM 1438 N N . HIS A 1 173 ? -0.292 -7.791 16.729 1.00 91.38 173 HIS A N 1
ATOM 1439 C CA . HIS A 1 173 ? 0.654 -6.884 17.343 1.00 91.38 173 HIS A CA 1
ATOM 1440 C C . HIS A 1 173 ? 0.832 -5.648 16.469 1.00 91.38 173 HIS A C 1
ATOM 1442 O O . HIS A 1 173 ? 1.251 -5.748 15.312 1.00 91.38 173 HIS A O 1
ATOM 1448 N N . PHE A 1 174 ? 0.535 -4.481 17.033 1.00 91.88 174 PHE A N 1
ATOM 1449 C CA . PHE A 1 174 ? 0.647 -3.213 16.330 1.00 91.88 174 PHE A CA 1
ATOM 1450 C C . PHE A 1 174 ? 1.968 -2.529 16.648 1.00 91.88 174 PHE A C 1
ATOM 1452 O O . PHE A 1 174 ? 2.382 -2.447 17.805 1.00 91.88 174 PHE A O 1
ATOM 1459 N N . SER A 1 175 ? 2.619 -1.994 15.621 1.00 89.69 175 SER A N 1
ATOM 1460 C CA . SER A 1 175 ? 3.847 -1.227 15.795 1.00 89.69 175 SER A CA 1
ATOM 1461 C C . SER A 1 175 ? 3.980 -0.114 14.767 1.00 89.69 175 SER A C 1
ATOM 1463 O O . SER A 1 175 ? 3.380 -0.163 13.696 1.00 89.69 175 SER A O 1
ATOM 1465 N N . ILE A 1 176 ? 4.771 0.903 15.092 1.00 88.12 176 ILE A N 1
ATOM 1466 C CA . ILE A 1 176 ? 5.224 1.912 14.137 1.00 88.12 176 ILE A CA 1
ATOM 1467 C C . ILE A 1 176 ? 6.644 1.560 13.728 1.00 88.12 176 ILE A C 1
ATOM 1469 O O . ILE A 1 176 ? 7.506 1.508 14.600 1.00 88.12 176 ILE A O 1
ATOM 1473 N N . ASN A 1 177 ? 6.903 1.377 12.435 1.00 83.44 177 ASN A N 1
ATOM 1474 C CA . ASN A 1 177 ? 8.258 1.236 11.903 1.00 83.44 177 ASN A CA 1
ATOM 1475 C C . ASN A 1 177 ? 8.739 2.529 11.245 1.00 83.44 177 ASN A C 1
ATOM 1477 O O . ASN A 1 177 ? 7.961 3.198 10.571 1.00 83.44 177 ASN A O 1
ATOM 1481 N N . ILE A 1 178 ? 10.030 2.838 11.371 1.00 80.88 178 ILE A N 1
ATOM 1482 C CA . ILE A 1 178 ? 10.708 3.838 10.532 1.00 80.88 178 ILE A CA 1
ATOM 1483 C C . ILE A 1 178 ? 11.505 3.142 9.425 1.00 80.88 178 ILE A C 1
ATOM 1485 O O . ILE A 1 178 ? 12.141 2.123 9.686 1.00 80.88 178 ILE A O 1
ATOM 1489 N N . ASN A 1 179 ? 11.483 3.673 8.202 1.00 74.75 179 ASN A N 1
ATOM 1490 C CA . ASN A 1 179 ? 12.383 3.240 7.128 1.00 74.75 179 ASN A CA 1
ATOM 1491 C C . ASN A 1 179 ? 13.646 4.124 7.037 1.00 74.75 179 ASN A C 1
ATOM 1493 O O . ASN A 1 179 ? 13.752 5.158 7.694 1.00 74.75 179 ASN A O 1
ATOM 1497 N N . GLU A 1 180 ? 14.580 3.745 6.161 1.00 72.62 180 GLU A N 1
ATOM 1498 C CA . GLU A 1 180 ? 15.815 4.495 5.854 1.00 72.62 180 GLU A CA 1
ATOM 1499 C C . GLU A 1 180 ? 15.573 5.961 5.435 1.00 72.62 180 GLU A C 1
ATOM 1501 O O . GLU A 1 180 ? 16.405 6.839 5.663 1.00 72.62 180 GLU A O 1
ATOM 1506 N N . ASN A 1 181 ? 14.395 6.252 4.878 1.00 76.50 181 ASN A N 1
ATOM 1507 C CA . ASN A 1 181 ? 13.985 7.589 4.454 1.00 76.50 181 ASN A CA 1
ATOM 1508 C C . ASN A 1 181 ? 13.327 8.401 5.583 1.00 76.50 181 ASN A C 1
ATOM 1510 O O . ASN A 1 181 ? 12.760 9.461 5.317 1.00 76.50 181 ASN A O 1
ATOM 1514 N N . HIS A 1 182 ? 13.399 7.921 6.828 1.00 80.88 182 HIS A N 1
ATOM 1515 C CA . HIS A 1 182 ? 12.767 8.527 8.002 1.00 80.88 182 HIS A CA 1
ATOM 1516 C C . HIS A 1 182 ? 11.240 8.664 7.866 1.00 80.88 182 HIS A C 1
ATOM 1518 O O . HIS A 1 182 ? 10.624 9.603 8.373 1.00 80.88 182 HIS A O 1
ATOM 1524 N N . GLU A 1 183 ? 10.617 7.721 7.159 1.00 85.19 183 GLU A N 1
ATOM 1525 C CA . GLU A 1 183 ? 9.168 7.626 7.025 1.00 85.19 183 GLU A CA 1
ATOM 1526 C C . GLU A 1 183 ? 8.635 6.560 7.980 1.00 85.19 183 GLU A C 1
ATOM 1528 O O . GLU A 1 183 ? 9.103 5.420 7.992 1.00 85.19 183 GLU A O 1
ATOM 1533 N N . TYR A 1 184 ? 7.625 6.942 8.748 1.00 87.81 184 TYR A N 1
ATOM 1534 C CA . TYR A 1 184 ? 6.925 6.108 9.701 1.00 87.81 184 TYR A CA 1
ATOM 1535 C C . TYR A 1 184 ? 5.696 5.454 9.064 1.00 87.81 184 TYR A C 1
ATOM 1537 O O . TYR A 1 184 ? 4.939 6.128 8.358 1.00 87.81 184 TYR A O 1
ATOM 1545 N N . ALA A 1 185 ? 5.449 4.178 9.351 1.00 89.19 185 ALA A N 1
ATOM 1546 C CA . ALA A 1 185 ? 4.208 3.492 8.993 1.00 89.19 185 ALA A CA 1
ATOM 1547 C C . ALA A 1 185 ? 3.677 2.674 10.172 1.00 89.19 185 ALA A C 1
ATOM 1549 O O . ALA A 1 185 ? 4.441 2.274 11.044 1.00 89.19 185 ALA A O 1
ATOM 1550 N N . VAL A 1 186 ? 2.366 2.435 10.198 1.00 91.44 186 VAL A N 1
ATOM 1551 C CA . VAL A 1 186 ? 1.755 1.515 11.164 1.00 91.44 186 VAL A CA 1
ATOM 1552 C C . VAL A 1 186 ? 1.730 0.123 10.548 1.00 91.44 186 VAL A C 1
ATOM 1554 O O . VAL A 1 186 ? 1.295 -0.047 9.411 1.00 91.44 186 VAL A O 1
ATOM 1557 N N . ASN A 1 187 ? 2.160 -0.871 11.309 1.00 90.19 187 ASN A N 1
ATOM 1558 C CA . ASN A 1 187 ? 2.091 -2.279 10.959 1.00 90.19 187 ASN A CA 1
ATOM 1559 C C . ASN A 1 187 ? 1.139 -2.999 11.909 1.00 90.19 187 ASN A C 1
ATOM 1561 O O . ASN A 1 187 ? 1.084 -2.680 13.097 1.00 90.19 187 ASN A O 1
ATOM 1565 N N . ALA A 1 188 ? 0.466 -4.018 11.392 1.00 92.06 188 ALA A N 1
ATOM 1566 C CA . ALA A 1 188 ? -0.190 -5.046 12.180 1.00 92.06 188 ALA A CA 1
ATOM 1567 C C . ALA A 1 188 ? 0.422 -6.399 11.814 1.00 92.06 188 ALA A C 1
ATOM 1569 O O . ALA A 1 188 ? 0.448 -6.778 10.641 1.00 92.06 188 ALA A O 1
ATOM 1570 N N . SER A 1 189 ? 0.931 -7.106 12.817 1.00 90.62 189 SER A N 1
ATOM 1571 C CA . SER A 1 189 ? 1.674 -8.351 12.644 1.00 90.62 189 SER A CA 1
ATOM 1572 C C . SER A 1 189 ? 0.986 -9.497 13.373 1.00 90.62 189 SER A C 1
ATOM 1574 O O . SER A 1 189 ? 0.631 -9.350 14.539 1.00 90.62 189 SER A O 1
ATOM 1576 N N . LEU A 1 190 ? 0.849 -10.644 12.712 1.00 91.38 190 LEU A N 1
ATOM 1577 C CA . LEU A 1 190 ? 0.489 -11.903 13.364 1.00 91.38 190 LEU A CA 1
ATOM 1578 C C . LEU A 1 190 ? 1.764 -12.632 13.766 1.00 91.38 190 LEU A C 1
ATOM 1580 O O . LEU A 1 190 ? 2.691 -12.774 12.961 1.00 91.38 190 LEU A O 1
ATOM 1584 N N . ILE A 1 191 ? 1.795 -13.082 15.013 1.00 87.56 191 ILE A N 1
ATOM 1585 C CA . ILE A 1 191 ? 2.969 -13.661 15.656 1.00 87.56 191 ILE A CA 1
ATOM 1586 C C . ILE A 1 191 ? 2.624 -15.079 16.102 1.00 87.56 191 ILE A C 1
ATOM 1588 O O . ILE A 1 191 ? 1.500 -15.337 16.529 1.00 87.56 191 ILE A O 1
ATOM 1592 N N . ASP A 1 192 ? 3.575 -16.000 15.994 1.00 87.12 192 ASP A N 1
ATOM 1593 C CA . ASP A 1 192 ? 3.420 -17.343 16.544 1.00 87.12 192 ASP A CA 1
ATOM 1594 C C . ASP A 1 192 ? 3.785 -17.435 18.040 1.00 87.12 192 ASP A C 1
ATOM 1596 O O . ASP A 1 192 ? 4.153 -16.460 18.696 1.00 87.12 192 ASP A O 1
ATOM 1600 N N . GLN A 1 193 ? 3.694 -18.649 18.586 1.00 85.88 193 GLN A N 1
ATOM 1601 C CA . GLN A 1 193 ? 4.004 -18.947 19.989 1.00 85.88 193 GLN A CA 1
ATOM 1602 C C . GLN A 1 193 ? 5.476 -18.713 20.366 1.00 85.88 193 GLN A C 1
ATOM 1604 O O . GLN A 1 193 ? 5.784 -18.569 21.544 1.00 85.88 193 GLN A O 1
ATOM 1609 N N . ASN A 1 194 ? 6.381 -18.680 19.384 1.00 82.50 194 ASN A N 1
ATOM 1610 C CA . ASN A 1 194 ? 7.808 -18.431 19.579 1.00 82.50 194 ASN A CA 1
ATOM 1611 C C . ASN A 1 194 ? 8.165 -16.949 19.396 1.00 82.50 194 ASN A C 1
ATOM 1613 O O . ASN A 1 194 ? 9.348 -16.616 19.283 1.00 82.50 194 ASN A O 1
ATOM 1617 N N . GLU A 1 195 ? 7.154 -16.076 19.355 1.00 79.81 195 GLU A N 1
ATOM 1618 C CA . GLU A 1 195 ? 7.265 -14.638 19.112 1.00 79.81 195 GLU A CA 1
ATOM 1619 C C . GLU A 1 195 ? 7.757 -14.293 17.697 1.00 79.81 195 GLU A C 1
ATOM 1621 O O . GLU A 1 195 ? 8.191 -13.169 17.445 1.00 79.81 195 GLU A O 1
ATOM 1626 N N . ILE A 1 196 ? 7.669 -15.229 16.745 1.00 79.38 196 ILE A N 1
ATOM 1627 C CA . ILE A 1 196 ? 8.115 -15.030 15.365 1.00 79.38 196 ILE A CA 1
ATOM 1628 C C . ILE A 1 196 ? 6.975 -14.462 14.522 1.00 79.38 196 ILE A C 1
ATOM 1630 O O . ILE A 1 196 ? 5.865 -14.993 14.483 1.00 79.38 196 ILE A O 1
ATOM 1634 N N . ILE A 1 197 ? 7.265 -13.385 13.795 1.00 84.00 197 ILE A N 1
ATOM 1635 C CA . ILE A 1 197 ? 6.311 -12.722 12.910 1.00 84.00 197 ILE A CA 1
ATOM 1636 C C . ILE A 1 197 ? 6.043 -13.593 11.679 1.00 84.00 197 ILE A C 1
ATOM 1638 O O . ILE A 1 197 ? 6.929 -13.821 10.853 1.00 84.00 197 ILE A O 1
ATOM 1642 N N . GLN A 1 198 ? 4.796 -14.028 11.524 1.00 85.88 198 GLN A N 1
ATOM 1643 C CA . GLN A 1 198 ? 4.349 -14.895 10.432 1.00 85.88 198 GLN A CA 1
ATOM 1644 C C . GLN A 1 198 ? 3.757 -14.104 9.266 1.00 85.88 198 GLN A C 1
ATOM 1646 O O . GLN A 1 198 ? 3.965 -14.441 8.096 1.00 85.88 198 GLN A O 1
ATOM 1651 N N . GLN A 1 199 ? 3.020 -13.041 9.578 1.00 87.75 199 GLN A N 1
ATOM 1652 C CA . GLN A 1 199 ? 2.376 -12.179 8.595 1.00 87.75 199 GLN A CA 1
ATOM 1653 C C . GLN A 1 199 ? 2.409 -10.727 9.062 1.00 87.75 199 GLN A C 1
ATOM 1655 O O . GLN A 1 199 ? 2.328 -10.465 10.259 1.00 87.75 199 GLN A O 1
ATOM 1660 N N . VAL A 1 200 ? 2.519 -9.790 8.117 1.00 86.75 200 VAL A N 1
ATOM 1661 C CA . VAL A 1 200 ? 2.490 -8.346 8.390 1.00 86.75 200 VAL A CA 1
ATOM 1662 C C . VAL A 1 200 ? 1.640 -7.659 7.339 1.00 86.75 200 VAL A C 1
ATOM 1664 O O . VAL A 1 200 ? 1.845 -7.869 6.144 1.00 86.75 200 VAL A O 1
ATOM 1667 N N . VAL A 1 201 ? 0.745 -6.786 7.781 1.00 89.38 201 VAL A N 1
ATOM 1668 C CA . VAL A 1 201 ? 0.080 -5.805 6.928 1.00 89.38 201 VAL A CA 1
ATOM 1669 C C . VAL A 1 201 ? 0.488 -4.405 7.360 1.00 89.38 201 VAL A C 1
ATOM 1671 O O . VAL A 1 201 ? 0.487 -4.071 8.543 1.00 89.38 201 VAL A O 1
ATOM 1674 N N . VAL A 1 202 ? 0.857 -3.578 6.385 1.00 88.00 202 VAL A N 1
ATOM 1675 C CA . VAL A 1 202 ? 1.145 -2.161 6.610 1.00 88.00 202 VAL A CA 1
ATOM 1676 C C . VAL A 1 202 ? -0.133 -1.382 6.363 1.00 88.00 202 VAL A C 1
ATOM 1678 O O . VAL A 1 202 ? -0.790 -1.556 5.333 1.00 88.00 202 VAL A O 1
ATOM 1681 N N . PHE A 1 203 ? -0.490 -0.522 7.305 1.00 90.44 203 PHE A N 1
ATOM 1682 C CA . PHE A 1 203 ? -1.650 0.339 7.168 1.00 90.44 203 PHE A CA 1
ATOM 1683 C C . PHE A 1 203 ? -1.438 1.343 6.026 1.00 90.44 203 PHE A C 1
ATOM 1685 O O . PHE A 1 203 ? -0.308 1.625 5.617 1.00 90.44 203 PHE A O 1
ATOM 1692 N N . PRO A 1 204 ? -2.539 1.887 5.492 1.00 83.81 204 PRO A N 1
ATOM 1693 C CA . PRO A 1 204 ? -2.549 3.053 4.628 1.00 83.81 204 PRO A CA 1
ATOM 1694 C C . PRO A 1 204 ? -1.458 4.104 4.878 1.00 83.81 204 PRO A C 1
ATOM 1696 O O . PRO A 1 204 ? -1.502 4.822 5.861 1.00 83.81 204 PRO A O 1
ATOM 1699 N N . PHE A 1 205 ? -0.585 4.322 3.895 1.00 84.31 205 PHE A N 1
ATOM 1700 C CA . PHE A 1 205 ? 0.300 5.493 3.842 1.00 84.31 205 PHE A CA 1
ATOM 1701 C C . PHE A 1 205 ? 1.450 5.530 4.866 1.00 84.31 205 PHE A C 1
ATOM 1703 O O . PHE A 1 205 ? 1.528 4.761 5.821 1.00 84.31 205 PHE A O 1
ATOM 1710 N N . ARG A 1 206 ? 2.403 6.433 4.614 1.00 86.06 206 ARG A N 1
ATOM 1711 C CA . ARG A 1 206 ? 3.550 6.692 5.487 1.00 86.06 206 ARG A CA 1
ATOM 1712 C C . ARG A 1 206 ? 3.707 8.175 5.743 1.00 86.06 206 ARG A C 1
ATOM 1714 O O . ARG A 1 206 ? 3.435 8.993 4.873 1.00 86.06 206 ARG A O 1
ATOM 1721 N N . PHE A 1 207 ? 4.218 8.521 6.914 1.00 88.06 207 PHE A N 1
ATOM 1722 C CA . PHE A 1 207 ? 4.353 9.908 7.341 1.00 88.06 207 PHE A CA 1
ATOM 1723 C C . PHE A 1 207 ? 5.795 10.217 7.709 1.00 88.06 207 PHE A C 1
ATOM 1725 O O . PHE A 1 207 ? 6.487 9.376 8.256 1.00 88.06 207 PHE A O 1
ATOM 1732 N N . ARG A 1 208 ? 6.251 11.451 7.490 1.00 88.19 208 ARG A N 1
ATOM 1733 C CA . ARG A 1 208 ? 7.573 11.919 7.960 1.00 88.19 208 ARG A CA 1
ATOM 1734 C C . ARG A 1 208 ? 7.544 12.509 9.375 1.00 88.19 208 ARG A C 1
ATOM 1736 O O . ARG A 1 208 ? 8.491 13.152 9.807 1.00 88.19 208 ARG A O 1
ATOM 1743 N N . SER A 1 209 ? 6.434 12.330 10.086 1.00 89.12 209 SER A N 1
ATOM 1744 C CA . SER A 1 209 ? 6.223 12.839 11.440 1.00 89.12 209 SER A CA 1
ATOM 1745 C C . SER A 1 209 ? 5.615 11.747 12.305 1.00 89.12 209 SER A C 1
ATOM 1747 O O . SER A 1 209 ? 4.578 11.185 11.942 1.00 89.12 209 SER A O 1
ATOM 1749 N N . LEU A 1 210 ? 6.239 11.496 13.461 1.00 88.94 210 LEU A N 1
ATOM 1750 C CA . LEU A 1 210 ? 5.754 10.536 14.451 1.00 88.94 210 LEU A CA 1
ATOM 1751 C C . LEU A 1 210 ? 4.326 10.883 14.911 1.00 88.94 210 LEU A C 1
ATOM 1753 O O . LEU A 1 210 ? 3.453 10.025 14.932 1.00 88.94 210 LEU A O 1
ATOM 1757 N N . SER A 1 211 ? 4.045 12.164 15.166 1.00 91.25 211 SER A N 1
ATOM 1758 C CA . SER A 1 211 ? 2.715 12.595 15.619 1.00 91.25 211 SER A CA 1
ATOM 1759 C C . SER A 1 211 ? 1.618 12.321 14.582 1.00 91.25 211 SER A C 1
ATOM 1761 O O . SER A 1 211 ? 0.491 11.987 14.953 1.00 91.25 211 SER A O 1
ATOM 1763 N N . LEU A 1 212 ? 1.944 12.427 13.286 1.00 92.31 212 LEU A N 1
ATOM 1764 C CA . LEU A 1 212 ? 0.993 12.149 12.207 1.00 92.31 212 LEU A CA 1
ATOM 1765 C C . LEU A 1 212 ? 0.700 10.654 12.073 1.00 92.31 212 LEU A C 1
ATOM 1767 O O . LEU A 1 212 ? -0.464 10.290 11.932 1.00 92.31 212 LEU A O 1
ATOM 1771 N N . VAL A 1 213 ? 1.720 9.792 12.156 1.00 92.75 213 VAL A N 1
ATOM 1772 C CA . VAL A 1 213 ? 1.511 8.334 12.109 1.00 92.75 213 VAL A CA 1
ATOM 1773 C C . VAL A 1 213 ? 0.791 7.821 13.364 1.00 92.75 213 VAL A C 1
ATOM 1775 O O . VAL A 1 213 ? -0.052 6.937 13.260 1.00 92.75 213 VAL A O 1
ATOM 1778 N N . GLU A 1 214 ? 1.026 8.419 14.535 1.00 93.81 214 GLU A N 1
ATOM 1779 C CA . GLU A 1 214 ? 0.268 8.130 15.760 1.00 93.81 214 GLU A CA 1
ATOM 1780 C C . GLU A 1 214 ? -1.194 8.571 15.631 1.00 93.81 214 GLU A C 1
ATOM 1782 O O . GLU A 1 214 ? -2.104 7.851 16.034 1.00 93.81 214 GLU A O 1
ATOM 1787 N N . GLY A 1 215 ? -1.439 9.738 15.028 1.00 94.31 215 GLY A N 1
ATOM 1788 C CA . GLY A 1 215 ? -2.786 10.207 14.707 1.00 94.31 215 GLY A CA 1
ATOM 1789 C C . GLY A 1 215 ? -3.500 9.331 13.676 1.00 94.31 215 GLY A C 1
ATOM 1790 O O . GLY A 1 215 ? -4.722 9.160 13.724 1.00 94.31 215 GLY A O 1
ATOM 1791 N N . HIS A 1 216 ? -2.734 8.753 12.753 1.00 94.62 216 HIS A N 1
ATOM 1792 C CA . HIS A 1 216 ? -3.216 7.802 11.765 1.00 94.62 216 HIS A CA 1
ATOM 1793 C C . HIS A 1 216 ? -3.594 6.466 12.406 1.00 94.62 216 HIS A C 1
ATOM 1795 O O . HIS A 1 216 ? -4.700 5.977 12.188 1.00 94.62 216 HIS A O 1
ATOM 1801 N N . TRP A 1 217 ? -2.726 5.923 13.264 1.00 95.38 217 TRP A N 1
ATOM 1802 C CA . TRP A 1 217 ? -3.034 4.774 14.112 1.00 95.38 217 TRP A CA 1
ATOM 1803 C C . TRP A 1 217 ? -4.302 5.005 14.935 1.00 95.38 217 TRP A C 1
ATOM 1805 O O . TRP A 1 217 ? -5.215 4.178 14.904 1.00 95.38 217 TRP A O 1
ATOM 1815 N N . GLU A 1 218 ? -4.382 6.145 15.633 1.00 96.00 218 GLU A N 1
ATOM 1816 C CA . GLU A 1 218 ? -5.526 6.466 16.479 1.00 96.00 218 GLU A CA 1
ATOM 1817 C C . GLU A 1 218 ? -6.826 6.417 15.686 1.00 96.00 218 GLU A C 1
ATOM 1819 O O . GLU A 1 218 ? -7.780 5.825 16.171 1.00 96.00 218 GLU A O 1
ATOM 1824 N N . PHE A 1 219 ? -6.874 6.936 14.458 1.00 96.50 219 PHE A N 1
ATOM 1825 C CA . PHE A 1 219 ? -8.087 6.879 13.640 1.00 96.50 219 PHE A CA 1
ATOM 1826 C C . PHE A 1 219 ? -8.655 5.448 13.505 1.00 96.50 219 PHE A C 1
ATOM 1828 O O . PHE A 1 219 ? -9.830 5.232 13.811 1.00 96.50 219 PHE A O 1
ATOM 1835 N N . PHE A 1 220 ? -7.833 4.454 13.148 1.00 96.81 220 PHE A N 1
ATOM 1836 C CA . PHE A 1 220 ? -8.282 3.054 13.055 1.00 96.81 220 PHE A CA 1
ATOM 1837 C C . PHE A 1 220 ? -8.531 2.420 14.423 1.00 96.81 220 PHE A C 1
ATOM 1839 O O . PHE A 1 220 ? -9.506 1.691 14.602 1.00 96.81 220 PHE A O 1
ATOM 1846 N N . ARG A 1 221 ? -7.683 2.712 15.415 1.00 96.75 221 ARG A N 1
ATOM 1847 C CA . ARG A 1 221 ? -7.836 2.188 16.777 1.00 96.75 221 ARG A CA 1
ATOM 1848 C C . ARG A 1 221 ? -9.144 2.659 17.412 1.00 96.75 221 ARG A C 1
ATOM 1850 O O . ARG A 1 221 ? -9.845 1.863 18.027 1.00 96.75 221 ARG A O 1
ATOM 1857 N N . ARG A 1 222 ? -9.489 3.944 17.270 1.00 96.62 222 ARG A N 1
ATOM 1858 C CA . ARG A 1 222 ? -10.739 4.525 17.787 1.00 96.62 222 ARG A CA 1
ATOM 1859 C C . ARG A 1 222 ? -11.955 3.970 17.063 1.00 96.62 222 ARG A C 1
ATOM 1861 O O . ARG A 1 222 ? -12.947 3.670 17.722 1.00 96.62 222 ARG A O 1
ATOM 1868 N N . TYR A 1 223 ? -11.842 3.788 15.748 1.00 97.44 223 TYR A N 1
ATOM 1869 C CA . TYR A 1 223 ? -12.845 3.095 14.954 1.00 97.44 223 TYR A CA 1
ATOM 1870 C C . TYR A 1 223 ? -13.127 1.694 15.522 1.00 97.44 223 TYR A C 1
ATOM 1872 O O . TYR A 1 223 ? -14.251 1.423 15.938 1.00 97.44 223 TYR A O 1
ATOM 1880 N N . MET A 1 224 ? -12.101 0.849 15.665 1.00 97.44 224 MET A N 1
ATOM 1881 C CA . MET A 1 224 ? -12.258 -0.504 16.216 1.00 97.44 224 MET A CA 1
ATOM 1882 C C . MET A 1 224 ? -12.722 -0.505 17.678 1.00 97.44 224 MET A C 1
ATOM 1884 O O . MET A 1 224 ? -13.529 -1.343 18.062 1.00 97.44 224 MET A O 1
ATOM 1888 N N . ALA A 1 225 ? -12.290 0.464 18.488 1.00 96.12 225 ALA A N 1
ATOM 1889 C CA . ALA A 1 225 ? -12.679 0.585 19.896 1.00 96.12 225 ALA A CA 1
ATOM 1890 C C . ALA A 1 225 ? -14.107 1.104 20.125 1.00 96.12 225 ALA A C 1
ATOM 1892 O O . ALA A 1 225 ? -14.524 1.253 21.273 1.00 96.12 225 ALA A O 1
ATOM 1893 N N . GLY A 1 226 ? -14.850 1.406 19.063 1.00 95.44 226 GLY A N 1
ATOM 1894 C CA . GLY A 1 226 ? -16.253 1.756 19.181 1.00 95.44 226 GLY A CA 1
ATOM 1895 C C . GLY A 1 226 ? -16.554 3.254 19.270 1.00 95.44 226 GLY A C 1
ATOM 1896 O O . GLY A 1 226 ? -17.630 3.619 19.745 1.00 95.44 226 GLY A O 1
ATOM 1897 N N . GLU A 1 227 ? -15.638 4.136 18.854 1.00 95.38 227 GLU A N 1
ATOM 1898 C CA . GLU A 1 227 ? -15.904 5.580 18.870 1.00 95.38 227 GLU A CA 1
ATOM 1899 C C . GLU A 1 227 ? -17.086 5.947 17.956 1.00 95.38 227 GLU A C 1
ATOM 1901 O O . GLU A 1 227 ? -17.387 5.268 16.970 1.00 95.38 227 GLU A O 1
ATOM 1906 N N . ASP A 1 228 ? -17.779 7.022 18.323 1.00 95.56 228 ASP A N 1
ATOM 1907 C CA . ASP A 1 228 ? -18.880 7.600 17.558 1.00 95.56 228 ASP A CA 1
ATOM 1908 C C . ASP A 1 228 ? -18.452 7.889 16.111 1.00 95.56 228 ASP A C 1
ATOM 1910 O O . ASP A 1 228 ? -17.495 8.633 15.857 1.00 95.56 228 ASP A O 1
ATOM 1914 N N . ILE A 1 229 ? -19.172 7.284 15.165 1.00 95.44 229 ILE A N 1
ATOM 1915 C CA . ILE A 1 229 ? -18.822 7.302 13.751 1.00 95.44 229 ILE A CA 1
ATOM 1916 C C . ILE A 1 229 ? -18.868 8.706 13.159 1.00 95.44 229 ILE A C 1
ATOM 1918 O O . ILE A 1 229 ? -18.051 9.031 12.299 1.00 95.44 229 ILE A O 1
ATOM 1922 N N . GLU A 1 230 ? -19.756 9.570 13.649 1.00 95.44 230 GLU A N 1
ATOM 1923 C CA . GLU A 1 230 ? -19.878 10.934 13.143 1.00 95.44 230 GLU A CA 1
ATOM 1924 C C . GLU A 1 230 ? -18.661 11.774 13.548 1.00 95.44 230 GLU A C 1
ATOM 1926 O O . GLU A 1 230 ? -18.136 12.550 12.747 1.00 95.44 230 GLU A O 1
ATOM 1931 N N . LYS A 1 231 ? -18.091 11.530 14.738 1.00 93.88 231 LYS A N 1
ATOM 1932 C CA . LYS A 1 231 ? -16.815 12.150 15.141 1.00 93.88 231 LYS A CA 1
ATOM 1933 C C . LYS A 1 231 ? -15.667 11.713 14.239 1.00 93.88 231 LYS A C 1
ATOM 1935 O O . LYS A 1 231 ? -14.825 12.539 13.888 1.00 93.88 231 LYS A O 1
ATOM 1940 N N . LEU A 1 232 ? -15.630 10.441 13.848 1.00 94.94 232 LEU A N 1
ATOM 1941 C CA . LEU A 1 232 ? -14.603 9.923 12.945 1.00 94.94 232 LEU A CA 1
ATOM 1942 C C . LEU A 1 232 ? -14.764 10.499 11.533 1.00 94.94 232 LEU A C 1
ATOM 1944 O O . LEU A 1 232 ? -13.797 11.028 10.983 1.00 94.94 232 LEU A O 1
ATOM 1948 N N . LYS A 1 233 ? -15.981 10.469 10.975 1.00 94.75 233 LYS A N 1
ATOM 1949 C CA . LYS A 1 233 ? -16.297 11.001 9.640 1.00 94.75 233 LYS A CA 1
ATOM 1950 C C . LYS A 1 233 ? -15.985 12.488 9.509 1.00 94.75 233 LYS A C 1
ATOM 1952 O O . LYS A 1 233 ? -15.476 12.887 8.468 1.00 94.75 233 LYS A O 1
ATOM 1957 N N . ASN A 1 234 ? -16.179 13.283 10.563 1.00 92.62 234 ASN A N 1
ATOM 1958 C CA . ASN A 1 234 ? -15.830 14.709 10.566 1.00 92.62 234 ASN A CA 1
ATOM 1959 C C . ASN A 1 234 ? -14.334 14.988 10.328 1.00 92.62 234 ASN A C 1
ATOM 1961 O O . ASN A 1 234 ? -13.971 16.106 9.977 1.00 92.62 234 ASN A O 1
ATOM 1965 N N . ASN A 1 235 ? -13.458 13.992 10.501 1.00 91.50 235 ASN A N 1
ATOM 1966 C CA . ASN A 1 235 ? -12.029 14.119 10.204 1.00 91.50 235 ASN A CA 1
ATOM 1967 C C . ASN A 1 235 ? -11.670 13.687 8.766 1.00 91.50 235 ASN A C 1
ATOM 1969 O O . ASN A 1 235 ? -10.523 13.871 8.344 1.00 91.50 235 ASN A O 1
ATOM 1973 N N . ILE A 1 236 ? -12.617 13.098 8.024 1.00 91.88 236 ILE A N 1
ATOM 1974 C CA . ILE A 1 236 ? -12.434 12.573 6.666 1.00 91.88 236 ILE A CA 1
ATOM 1975 C C . ILE A 1 236 ? -12.900 13.618 5.652 1.00 91.88 236 ILE A C 1
ATOM 1977 O O . ILE A 1 236 ? -14.091 13.846 5.469 1.00 91.88 236 ILE A O 1
ATOM 1981 N N . HIS A 1 237 ? -11.946 14.215 4.940 1.00 87.38 237 HIS A N 1
ATOM 1982 C CA . HIS A 1 237 ? -12.235 15.233 3.921 1.00 87.38 237 HIS A CA 1
ATOM 1983 C C . HIS A 1 237 ? -12.713 14.644 2.595 1.00 87.38 237 HIS A C 1
ATOM 1985 O O . HIS A 1 237 ? -13.575 15.209 1.928 1.00 87.38 237 HIS A O 1
ATOM 1991 N N . TYR A 1 238 ? -12.134 13.510 2.200 1.00 89.56 238 TYR A N 1
ATOM 1992 C CA . TYR A 1 238 ? -12.395 12.874 0.915 1.00 89.56 238 TYR A CA 1
ATOM 1993 C C . TYR A 1 238 ? -12.428 11.362 1.070 1.00 89.56 238 TYR A C 1
ATOM 1995 O O . TYR A 1 238 ? -11.590 10.783 1.760 1.00 89.56 238 TYR A O 1
ATOM 2003 N N . TYR A 1 239 ? -13.357 10.738 0.351 1.00 92.75 239 TYR A N 1
ATOM 2004 C CA . TYR A 1 239 ? -13.391 9.295 0.159 1.00 92.75 239 TYR A CA 1
ATOM 2005 C C . TYR A 1 239 ? -12.793 8.950 -1.201 1.00 92.75 239 TYR A C 1
ATOM 2007 O O . TYR A 1 239 ? -13.185 9.507 -2.233 1.00 92.75 239 TYR A O 1
ATOM 2015 N N . ALA A 1 240 ? -11.867 7.997 -1.218 1.00 92.31 240 ALA A N 1
ATOM 2016 C CA . ALA A 1 240 ? -11.463 7.341 -2.447 1.00 92.31 240 ALA A CA 1
ATOM 2017 C C . ALA A 1 240 ? -12.678 6.636 -3.083 1.00 92.31 240 ALA A C 1
ATOM 2019 O O . ALA A 1 240 ? -13.548 6.122 -2.378 1.00 92.31 240 ALA A O 1
ATOM 2020 N N . PRO A 1 241 ? -12.753 6.555 -4.423 1.00 92.38 241 PRO A N 1
ATOM 2021 C CA . PRO A 1 241 ? -13.840 5.866 -5.094 1.00 92.38 241 PRO A CA 1
ATOM 2022 C C . PRO A 1 241 ? -13.935 4.416 -4.631 1.00 92.38 241 PRO A C 1
ATOM 2024 O O . PRO A 1 241 ? -12.962 3.667 -4.756 1.00 92.38 241 PRO A O 1
ATOM 2027 N N . ASN A 1 242 ? -15.124 4.018 -4.178 1.00 90.75 242 ASN A N 1
ATOM 2028 C CA . ASN A 1 242 ? -15.384 2.636 -3.810 1.00 90.75 242 ASN A CA 1
ATOM 2029 C C . ASN A 1 242 ? -15.313 1.742 -5.060 1.00 90.75 242 ASN A C 1
ATOM 2031 O O . ASN A 1 242 ? -16.034 1.939 -6.055 1.00 90.75 242 ASN A O 1
ATOM 2035 N N . VAL A 1 243 ? -14.374 0.803 -5.018 1.00 91.19 243 VAL A N 1
ATOM 2036 C CA . VAL A 1 243 ? -14.066 -0.161 -6.079 1.00 91.19 243 VAL A CA 1
ATOM 2037 C C . VAL A 1 243 ? -14.026 -1.587 -5.539 1.00 91.19 243 VAL A C 1
ATOM 2039 O O . VAL A 1 243 ? -13.594 -2.486 -6.245 1.00 91.19 243 VAL A O 1
ATOM 2042 N N . ILE A 1 244 ? -14.510 -1.824 -4.316 1.00 91.69 244 ILE A N 1
ATOM 2043 C CA . ILE A 1 244 ? -14.342 -3.103 -3.617 1.00 91.69 244 ILE A CA 1
ATOM 2044 C C . ILE A 1 244 ? -14.802 -4.306 -4.467 1.00 91.69 244 ILE A C 1
ATOM 2046 O O . ILE A 1 244 ? -14.046 -5.263 -4.613 1.00 91.69 244 ILE A O 1
ATOM 2050 N N . TYR A 1 245 ? -15.953 -4.183 -5.144 1.00 92.94 245 TYR A N 1
ATOM 2051 C CA . TYR A 1 245 ? -16.544 -5.197 -6.033 1.00 92.94 245 TYR A CA 1
ATOM 2052 C C . TYR A 1 245 ? -16.460 -4.861 -7.531 1.00 92.94 245 TYR A C 1
ATOM 2054 O O . TYR A 1 245 ? -17.120 -5.501 -8.348 1.00 92.94 245 TYR A O 1
ATOM 2062 N N . SER A 1 246 ? -15.714 -3.828 -7.934 1.00 93.06 246 SER A N 1
ATOM 2063 C CA . SER A 1 246 ? -15.713 -3.391 -9.336 1.00 93.06 246 SER A CA 1
ATOM 2064 C C . SER A 1 246 ? -14.368 -2.854 -9.791 1.00 93.06 246 SER A C 1
ATOM 2066 O O . SER A 1 246 ? -13.610 -2.262 -9.032 1.00 93.06 246 SER A O 1
ATOM 2068 N N . LYS A 1 247 ? -14.079 -2.998 -11.083 1.00 94.25 247 LYS A N 1
ATOM 2069 C CA . LYS A 1 247 ? -12.949 -2.293 -11.685 1.00 94.25 247 LYS A CA 1
ATOM 2070 C C . LYS A 1 247 ? -13.244 -0.797 -11.699 1.00 94.25 247 LYS A C 1
ATOM 2072 O O . LYS A 1 247 ? -14.339 -0.374 -12.069 1.00 94.25 247 LYS A O 1
ATOM 2077 N N . GLU A 1 248 ? -12.257 0.023 -11.353 1.00 93.00 248 GLU A N 1
ATOM 2078 C CA . GLU A 1 248 ? -12.384 1.465 -11.549 1.00 93.00 248 GLU A CA 1
ATOM 2079 C C . GLU A 1 248 ? -12.640 1.799 -13.026 1.00 93.00 248 GLU A C 1
ATOM 2081 O O . GLU A 1 248 ? -12.112 1.156 -13.938 1.00 93.00 248 GLU A O 1
ATOM 2086 N N . ILE A 1 249 ? -13.449 2.829 -13.264 1.00 94.88 249 ILE A N 1
ATOM 2087 C CA . ILE A 1 249 ? -13.643 3.459 -14.576 1.00 94.88 249 ILE A CA 1
ATOM 2088 C C . ILE A 1 249 ? -12.697 4.655 -14.725 1.00 94.88 249 ILE A C 1
ATOM 2090 O O . ILE A 1 249 ? -12.075 5.074 -13.753 1.00 94.88 249 ILE A O 1
ATOM 2094 N N . ALA A 1 250 ? -12.592 5.223 -15.928 1.00 94.88 250 ALA A N 1
ATOM 2095 C CA . ALA A 1 250 ? -11.653 6.310 -16.218 1.00 94.88 250 ALA A CA 1
ATOM 2096 C C . ALA A 1 250 ? -11.778 7.503 -15.252 1.00 94.88 250 ALA A C 1
ATOM 2098 O O . ALA A 1 250 ? -10.770 7.959 -14.720 1.00 94.88 250 ALA A O 1
ATOM 2099 N N . SER A 1 251 ? -12.997 7.955 -14.949 1.00 94.62 251 SER A N 1
ATOM 2100 C CA . SER A 1 251 ? -13.220 9.053 -13.999 1.00 94.62 251 SER A CA 1
ATOM 2101 C C . SER A 1 251 ? -12.738 8.715 -12.583 1.00 94.62 251 SER A C 1
ATOM 2103 O O . SER A 1 251 ? -12.063 9.530 -11.960 1.00 94.62 251 SER A O 1
ATOM 2105 N N . LYS A 1 252 ? -13.003 7.492 -12.098 1.00 94.25 252 LYS A N 1
ATOM 2106 C CA . LYS A 1 252 ? -12.515 7.002 -10.796 1.00 94.25 252 LYS A CA 1
ATOM 2107 C C . LYS A 1 252 ? -10.986 6.904 -10.765 1.00 94.25 252 LYS A C 1
ATOM 2109 O O . LYS A 1 252 ? -10.380 7.340 -9.793 1.00 94.25 252 LYS A O 1
ATOM 2114 N N . THR A 1 253 ? -10.366 6.382 -11.828 1.00 93.94 253 THR A N 1
ATOM 2115 C CA . THR A 1 253 ? -8.901 6.322 -11.971 1.00 93.94 253 THR A CA 1
ATOM 2116 C C . THR A 1 253 ? -8.291 7.724 -11.894 1.00 93.94 253 THR A C 1
ATOM 2118 O O . THR A 1 253 ? -7.343 7.942 -11.146 1.00 93.94 253 THR A O 1
ATOM 2121 N N . TRP A 1 254 ? -8.845 8.684 -12.640 1.00 92.94 254 TRP A N 1
ATOM 2122 C CA . TRP A 1 254 ? -8.347 10.060 -12.647 1.00 92.94 254 TRP A CA 1
ATOM 2123 C C . TRP A 1 254 ? -8.491 10.731 -11.282 1.00 92.94 254 TRP A C 1
ATOM 2125 O O . TRP A 1 254 ? -7.542 11.328 -10.779 1.00 92.94 254 TRP A O 1
ATOM 2135 N N . PHE A 1 255 ? -9.659 10.581 -10.655 1.00 91.81 255 PHE A N 1
ATOM 2136 C CA . PHE A 1 255 ? -9.912 11.121 -9.326 1.00 91.81 255 PHE A CA 1
ATOM 2137 C C . PHE A 1 255 ? -8.946 10.543 -8.284 1.00 91.81 255 PHE A C 1
ATOM 2139 O O . PHE A 1 255 ? -8.359 11.308 -7.525 1.00 91.81 255 PHE A O 1
ATOM 2146 N N . LYS A 1 256 ? -8.704 9.222 -8.297 1.00 90.81 256 LYS A N 1
ATOM 2147 C CA . LYS A 1 256 ? -7.709 8.586 -7.420 1.00 90.81 256 LYS A CA 1
ATOM 2148 C C . LYS A 1 256 ? -6.309 9.143 -7.624 1.00 90.81 256 LYS A C 1
ATOM 2150 O O . LYS A 1 256 ? -5.652 9.451 -6.643 1.00 90.81 256 LYS A O 1
ATOM 2155 N N . LEU A 1 257 ? -5.850 9.291 -8.866 1.00 90.75 257 LEU A N 1
ATOM 2156 C CA . LEU A 1 257 ? -4.516 9.837 -9.127 1.00 90.75 257 LEU A CA 1
ATOM 2157 C C . LEU A 1 257 ? -4.388 11.276 -8.635 1.00 90.75 257 LEU A C 1
ATOM 2159 O O . LEU A 1 257 ? -3.411 11.611 -7.969 1.00 90.75 257 LEU A O 1
ATOM 2163 N N . LYS A 1 258 ? -5.396 12.110 -8.913 1.00 88.94 258 LYS A N 1
ATOM 2164 C CA . LYS A 1 258 ? -5.425 13.487 -8.421 1.00 88.94 258 LYS A CA 1
ATOM 2165 C C . LYS A 1 258 ? -5.365 13.521 -6.893 1.00 88.94 258 LYS A C 1
ATOM 2167 O O . LYS A 1 258 ? -4.564 14.273 -6.354 1.00 88.94 258 LYS A O 1
ATOM 2172 N N . LEU A 1 259 ? -6.181 12.710 -6.221 1.00 88.19 259 LEU A N 1
ATOM 2173 C CA . LEU A 1 259 ? -6.317 12.711 -4.766 1.00 88.19 259 LEU A CA 1
ATOM 2174 C C . L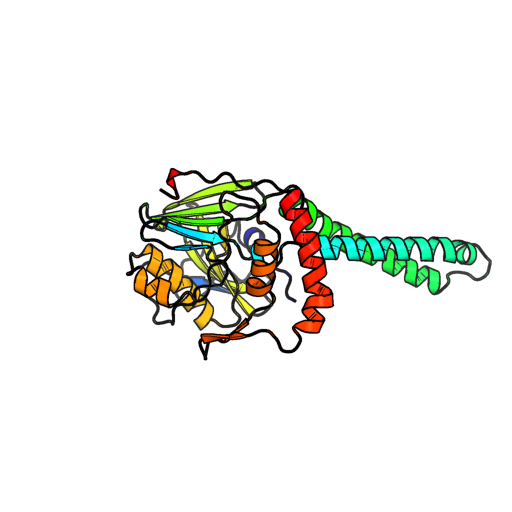EU A 1 259 ? -5.124 12.067 -4.042 1.00 88.19 259 LEU A C 1
ATOM 2176 O O . LEU A 1 259 ? -4.590 12.661 -3.119 1.00 88.19 259 LEU A O 1
ATOM 2180 N N . LEU A 1 260 ? -4.714 10.861 -4.436 1.00 86.06 260 LEU A N 1
ATOM 2181 C CA . LEU A 1 260 ? -3.704 10.081 -3.712 1.00 86.06 260 LEU A CA 1
ATOM 2182 C C . LEU A 1 260 ? -2.280 10.547 -4.012 1.00 86.06 260 LEU A C 1
ATOM 2184 O O . LEU A 1 260 ? -1.441 10.527 -3.125 1.00 86.06 260 LEU A O 1
ATOM 2188 N N . ARG A 1 261 ? -2.000 10.943 -5.260 1.00 84.50 261 ARG A N 1
ATOM 2189 C CA . ARG A 1 261 ? -0.627 11.210 -5.708 1.00 84.50 261 ARG A CA 1
ATOM 2190 C C . ARG A 1 261 ? -0.312 12.686 -5.884 1.00 84.50 261 ARG A C 1
ATOM 2192 O O . ARG A 1 261 ? 0.813 13.108 -5.645 1.00 84.50 261 ARG A O 1
ATOM 2199 N N . PHE A 1 262 ? -1.277 13.455 -6.376 1.00 86.62 262 PHE A N 1
ATOM 2200 C CA . PHE A 1 262 ? -1.053 14.859 -6.720 1.00 86.62 262 PHE A CA 1
ATOM 2201 C C . PHE A 1 262 ? -1.688 15.839 -5.743 1.00 86.62 262 PHE A C 1
ATOM 2203 O O . PHE A 1 262 ? -1.647 17.038 -5.996 1.00 86.62 262 PHE A O 1
ATOM 2210 N N . SER A 1 263 ? -2.286 15.353 -4.658 1.00 86.06 263 SER A N 1
ATOM 2211 C CA . SER A 1 263 ? -2.802 16.209 -3.601 1.00 86.06 263 SER A CA 1
ATOM 2212 C C . SER A 1 263 ? -2.019 15.962 -2.326 1.00 86.06 263 SER A C 1
ATOM 2214 O O . SER A 1 263 ? -1.772 14.823 -1.939 1.00 86.06 263 SER A O 1
ATOM 2216 N N . GLU A 1 264 ? -1.665 17.044 -1.653 1.00 82.00 264 GLU A N 1
ATOM 2217 C CA . GLU A 1 264 ? -1.014 17.019 -0.354 1.00 82.00 264 GLU A CA 1
ATOM 2218 C C . GLU A 1 264 ? -1.976 17.591 0.683 1.00 82.00 264 GLU A C 1
ATOM 2220 O O . GLU A 1 264 ? -2.616 18.624 0.463 1.00 82.00 264 GLU A O 1
ATOM 2225 N N . ARG A 1 265 ? -2.102 16.907 1.823 1.00 83.62 265 ARG A N 1
ATOM 2226 C CA . ARG A 1 265 ? -2.815 17.450 2.980 1.00 83.62 265 ARG A CA 1
ATOM 2227 C C . ARG A 1 265 ? -1.840 18.269 3.804 1.00 83.62 265 ARG A C 1
ATOM 2229 O O . ARG A 1 265 ? -0.867 17.742 4.339 1.00 83.62 265 ARG A O 1
ATOM 2236 N N . ASP A 1 266 ? -2.140 19.546 3.954 1.00 84.06 266 ASP A N 1
ATOM 2237 C CA . ASP A 1 266 ? -1.506 20.390 4.948 1.00 84.06 266 ASP A CA 1
ATOM 2238 C C . ASP A 1 266 ? -2.136 20.071 6.306 1.00 84.06 266 ASP A C 1
ATOM 2240 O O . ASP A 1 266 ? -3.233 20.519 6.625 1.00 84.06 266 ASP A O 1
ATOM 2244 N N . TYR A 1 267 ? -1.460 19.253 7.110 1.00 81.19 267 TYR A N 1
ATOM 2245 C CA . TYR A 1 267 ? -1.998 18.790 8.393 1.00 81.19 267 TYR A CA 1
ATOM 2246 C C . TYR A 1 267 ? -2.166 19.908 9.438 1.00 81.19 267 TYR A C 1
ATOM 2248 O O . TYR A 1 267 ? -2.893 19.706 10.419 1.00 81.19 267 TYR A O 1
ATOM 2256 N N . SER A 1 268 ? -1.537 21.073 9.222 1.00 80.44 268 SER A N 1
ATOM 2257 C CA . SER A 1 268 ? -1.644 22.241 10.102 1.00 80.44 268 SER A CA 1
ATOM 2258 C C . SER A 1 268 ? -2.914 23.050 9.831 1.00 80.44 268 SER A C 1
ATOM 2260 O O . SER A 1 268 ? -3.661 23.346 10.761 1.00 80.44 268 SER A O 1
ATOM 2262 N N . THR A 1 269 ? -3.201 23.338 8.557 1.00 82.88 269 THR A N 1
ATOM 2263 C CA . THR A 1 269 ? -4.392 24.099 8.132 1.00 82.88 269 THR A CA 1
ATOM 2264 C C . THR A 1 269 ? -5.585 23.210 7.788 1.00 82.88 269 THR A C 1
ATOM 2266 O O . THR A 1 269 ? -6.689 23.702 7.575 1.00 82.8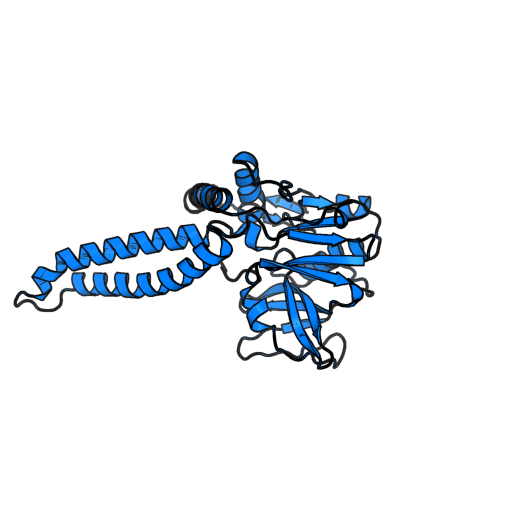8 269 THR A O 1
ATOM 2269 N N . ASP A 1 270 ? -5.357 21.900 7.736 1.00 79.81 270 ASP A N 1
ATOM 2270 C CA . ASP A 1 270 ? -6.292 20.869 7.299 1.00 79.81 270 ASP A CA 1
ATOM 2271 C C . ASP A 1 270 ? -6.803 21.024 5.859 1.00 79.81 270 ASP A C 1
ATOM 2273 O O . ASP A 1 270 ? -7.823 20.456 5.476 1.00 79.81 270 ASP A O 1
ATOM 2277 N N . GLN A 1 271 ? -6.076 21.788 5.043 1.00 83.88 271 GLN A N 1
ATOM 2278 C CA . GLN A 1 271 ? -6.408 22.020 3.645 1.00 83.88 271 GLN A CA 1
ATOM 2279 C C . GLN A 1 271 ? -5.726 20.998 2.739 1.00 83.88 271 GLN A C 1
ATOM 2281 O O . GLN A 1 271 ? -4.579 20.608 2.955 1.00 83.88 271 GLN A O 1
ATOM 2286 N N . VAL A 1 272 ? -6.417 20.612 1.669 1.00 85.00 272 VAL A N 1
ATOM 2287 C CA . VAL A 1 272 ? -5.844 19.793 0.599 1.00 85.00 272 VAL A CA 1
ATOM 2288 C C . VAL A 1 272 ? -5.398 20.711 -0.530 1.00 85.00 272 VAL A C 1
ATOM 2290 O O . VAL A 1 272 ? -6.202 21.469 -1.074 1.00 85.00 272 VAL A O 1
ATOM 2293 N N . LYS A 1 273 ? -4.109 20.665 -0.859 1.00 86.31 273 LYS A N 1
ATOM 2294 C CA . LYS A 1 273 ? -3.468 21.537 -1.845 1.00 86.31 273 LYS A CA 1
ATOM 2295 C C . LYS A 1 273 ? -2.855 20.695 -2.958 1.00 86.31 273 LYS A C 1
ATOM 2297 O O . LYS A 1 273 ? -2.460 19.551 -2.746 1.00 86.31 273 LYS A O 1
ATOM 2302 N N . LEU A 1 274 ? -2.785 21.272 -4.152 1.00 84.75 274 LEU A N 1
ATOM 2303 C CA . LEU A 1 274 ? -1.966 20.729 -5.231 1.00 84.75 274 LEU A CA 1
ATOM 2304 C C . LEU A 1 274 ? -0.539 21.284 -5.079 1.00 84.75 274 LEU A C 1
ATOM 2306 O O . LEU A 1 274 ? -0.397 22.446 -4.685 1.00 84.75 274 LEU A O 1
ATOM 2310 N N . PRO A 1 275 ? 0.504 20.500 -5.388 1.00 79.62 275 PRO A N 1
ATOM 2311 C CA . PRO A 1 275 ? 1.879 20.977 -5.341 1.00 79.62 275 PRO A CA 1
ATOM 2312 C C . PRO A 1 275 ? 2.092 22.106 -6.359 1.00 79.62 275 PRO A C 1
ATOM 2314 O O . PRO A 1 275 ? 1.422 22.156 -7.393 1.00 79.62 275 PRO A O 1
ATOM 2317 N N . SER A 1 276 ? 3.055 22.995 -6.104 1.00 80.44 276 SER A N 1
ATOM 2318 C CA . SER A 1 276 ? 3.398 24.102 -7.020 1.00 80.44 276 SER A CA 1
ATOM 2319 C C . SER A 1 276 ? 3.714 23.611 -8.434 1.00 80.44 276 SER A C 1
ATOM 2321 O O . SER A 1 276 ? 3.315 24.219 -9.425 1.00 80.44 276 SER A O 1
ATOM 2323 N N . ASP A 1 277 ? 4.356 22.448 -8.520 1.00 80.44 277 ASP A N 1
ATOM 2324 C CA . ASP A 1 277 ? 4.848 21.862 -9.764 1.00 80.44 277 ASP A CA 1
ATOM 2325 C C . ASP A 1 277 ? 3.817 20.905 -10.385 1.00 80.44 277 ASP A C 1
ATOM 2327 O O . ASP A 1 277 ? 4.164 20.011 -11.164 1.00 80.44 277 ASP A O 1
ATOM 2331 N N . PHE A 1 278 ? 2.538 21.048 -10.012 1.00 84.06 278 PHE A N 1
ATOM 2332 C CA . PHE A 1 278 ? 1.461 20.146 -10.413 1.00 84.06 278 PHE A CA 1
ATOM 2333 C C . PHE A 1 278 ? 1.395 19.962 -11.930 1.00 84.06 278 PHE A C 1
ATOM 2335 O O . PHE A 1 278 ? 1.339 18.827 -12.388 1.00 84.06 278 PHE A O 1
ATOM 2342 N N . ASN A 1 279 ? 1.469 21.037 -12.721 1.00 86.12 279 ASN A N 1
ATOM 2343 C CA . ASN A 1 279 ? 1.328 20.951 -14.180 1.00 86.12 279 ASN A CA 1
ATOM 2344 C C . ASN A 1 279 ? 2.441 20.121 -14.841 1.00 86.12 279 ASN A C 1
ATOM 2346 O O . ASN A 1 279 ? 2.158 19.279 -15.695 1.00 86.12 279 ASN A O 1
ATOM 2350 N N . LEU A 1 280 ? 3.698 20.318 -14.430 1.00 87.00 280 LEU A N 1
ATOM 2351 C CA . LEU A 1 280 ? 4.829 19.568 -14.979 1.00 87.00 280 LEU A CA 1
ATOM 2352 C C . LEU A 1 280 ? 4.771 18.096 -14.551 1.00 87.00 280 LEU A C 1
ATOM 2354 O O . LEU A 1 280 ? 4.909 17.197 -15.381 1.00 87.00 280 LEU A O 1
ATOM 2358 N N . ASN A 1 281 ? 4.488 17.842 -13.270 1.00 86.94 281 ASN A N 1
ATOM 2359 C CA . ASN A 1 281 ? 4.322 16.487 -12.747 1.00 86.94 281 ASN A CA 1
ATOM 2360 C C . ASN A 1 281 ? 3.131 15.756 -13.382 1.00 86.94 281 ASN A C 1
ATOM 2362 O O . ASN A 1 281 ? 3.205 14.553 -13.640 1.00 86.94 281 ASN A O 1
ATOM 2366 N N . LEU A 1 282 ? 2.048 16.472 -13.682 1.00 87.81 282 LEU A N 1
ATOM 2367 C CA . LEU A 1 282 ? 0.883 15.933 -14.371 1.00 87.81 282 LEU A CA 1
ATOM 2368 C C . LEU A 1 282 ? 1.239 15.477 -15.787 1.00 87.81 282 LEU A C 1
ATOM 2370 O O . LEU A 1 282 ? 0.832 14.391 -16.192 1.00 87.81 282 LEU A O 1
ATOM 2374 N N . LEU A 1 283 ? 2.014 16.276 -16.522 1.00 89.12 283 LEU A N 1
ATOM 2375 C CA . LEU A 1 283 ? 2.415 15.953 -17.889 1.00 89.12 283 LEU A CA 1
ATOM 2376 C C . LEU A 1 283 ? 3.405 14.783 -17.931 1.00 89.12 283 LEU A C 1
ATOM 2378 O O . LEU A 1 283 ? 3.203 13.843 -18.696 1.00 89.12 283 LEU A O 1
ATOM 2382 N N . ILE A 1 284 ? 4.441 14.818 -17.087 1.00 89.44 284 ILE A N 1
ATOM 2383 C CA . ILE A 1 284 ? 5.507 13.804 -17.087 1.00 89.44 284 ILE A CA 1
ATOM 2384 C C . ILE A 1 284 ? 5.030 12.492 -16.466 1.00 89.44 284 ILE A C 1
ATOM 2386 O O . ILE A 1 284 ? 5.331 11.417 -16.978 1.00 89.44 284 ILE A O 1
ATOM 2390 N N . PHE A 1 285 ? 4.291 12.556 -15.359 1.00 89.88 285 PHE A N 1
ATOM 2391 C CA . PHE A 1 285 ? 3.953 11.369 -14.581 1.00 89.88 285 PHE A CA 1
ATOM 2392 C C . PHE A 1 285 ? 2.455 11.097 -14.488 1.00 89.88 285 PHE A C 1
ATOM 2394 O O . PHE A 1 285 ? 2.070 9.935 -14.413 1.00 89.88 285 PHE A O 1
ATOM 2401 N N . GLY A 1 286 ? 1.604 12.121 -14.474 1.00 91.25 286 GLY A N 1
ATOM 2402 C CA . GLY A 1 286 ? 0.166 11.953 -14.258 1.00 91.25 286 GLY A CA 1
ATOM 2403 C C . GLY A 1 286 ? -0.563 11.316 -15.434 1.00 91.25 286 GLY A C 1
ATOM 2404 O O . GLY A 1 286 ? -1.208 10.281 -15.265 1.00 91.25 286 GLY A O 1
ATOM 2405 N N . ILE A 1 287 ? -0.436 11.892 -16.630 1.00 93.00 287 ILE A N 1
ATOM 2406 C CA . ILE A 1 287 ? -1.070 11.368 -17.848 1.00 93.00 287 ILE A CA 1
ATOM 2407 C C . ILE A 1 287 ? -0.515 9.974 -18.197 1.00 93.00 287 ILE A C 1
ATOM 2409 O O . ILE A 1 287 ? -1.324 9.063 -18.407 1.00 93.00 287 ILE A O 1
ATOM 2413 N N . PRO A 1 288 ? 0.814 9.731 -18.192 1.00 94.31 288 PRO A N 1
ATOM 2414 C CA . PRO A 1 288 ? 1.340 8.392 -18.449 1.00 94.31 288 PRO A CA 1
ATOM 2415 C C . PRO A 1 288 ? 0.895 7.366 -17.401 1.00 94.31 288 PRO A C 1
ATOM 2417 O O . PRO A 1 288 ? 0.398 6.302 -17.774 1.00 94.31 288 PRO A O 1
ATOM 2420 N N . GLN A 1 289 ? 0.972 7.689 -16.100 1.00 94.12 289 GLN A N 1
ATOM 2421 C CA . GLN A 1 289 ? 0.499 6.773 -15.056 1.00 94.12 289 GLN A CA 1
ATOM 2422 C C . GLN A 1 289 ? -0.998 6.495 -15.200 1.00 94.12 289 GLN A C 1
ATOM 2424 O O . GLN A 1 289 ? -1.410 5.355 -15.011 1.00 94.12 289 GLN A O 1
ATOM 2429 N N . PHE A 1 290 ? -1.816 7.485 -15.569 1.00 95.62 290 PHE A N 1
ATOM 2430 C CA . PHE A 1 290 ? -3.237 7.272 -15.838 1.00 95.62 290 PHE A CA 1
ATOM 2431 C C . PHE A 1 290 ? -3.448 6.195 -16.903 1.00 95.62 290 PHE A C 1
ATOM 2433 O O . PHE A 1 290 ? -4.143 5.211 -16.642 1.00 95.62 290 PHE A O 1
ATOM 2440 N N . LEU A 1 291 ? -2.816 6.332 -18.070 1.00 95.69 291 LEU A N 1
ATOM 2441 C CA . LEU A 1 291 ? -2.958 5.373 -19.168 1.00 95.69 291 LEU A CA 1
ATOM 2442 C C . LEU A 1 291 ? -2.486 3.970 -18.767 1.00 95.69 291 LEU A C 1
ATOM 2444 O O . LEU A 1 291 ? -3.200 2.988 -18.994 1.00 95.69 291 LEU A O 1
ATOM 2448 N N . ILE A 1 292 ? -1.329 3.874 -18.110 1.00 95.06 292 ILE A N 1
ATOM 2449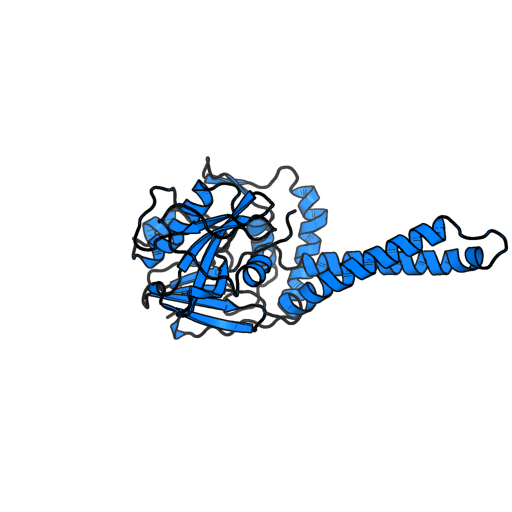 C CA . ILE A 1 292 ? -0.782 2.591 -17.663 1.00 95.06 292 ILE A CA 1
ATOM 2450 C C . ILE A 1 292 ? -1.643 1.967 -16.561 1.00 95.06 292 ILE A C 1
ATOM 2452 O O . ILE A 1 292 ? -1.974 0.788 -16.631 1.00 95.06 292 ILE A O 1
ATOM 2456 N N . ARG A 1 293 ? -2.129 2.745 -15.592 1.00 94.56 293 ARG A N 1
ATOM 2457 C CA . ARG A 1 293 ? -3.050 2.255 -14.560 1.00 94.56 293 ARG A CA 1
ATOM 2458 C C . ARG A 1 293 ? -4.340 1.707 -15.167 1.00 94.56 293 ARG A C 1
ATOM 2460 O O . ARG A 1 293 ? -4.817 0.660 -14.728 1.00 94.56 293 ARG A O 1
ATOM 2467 N N . ARG A 1 294 ? -4.890 2.350 -16.207 1.00 95.00 294 ARG A N 1
ATOM 2468 C CA . ARG A 1 294 ? -6.047 1.817 -16.951 1.00 95.00 294 ARG A CA 1
ATOM 2469 C C . ARG A 1 294 ? -5.743 0.448 -17.560 1.00 95.00 294 ARG A C 1
ATOM 2471 O O . ARG A 1 294 ? -6.611 -0.424 -17.517 1.00 95.00 294 ARG A O 1
ATOM 2478 N N . LEU A 1 295 ? -4.544 0.254 -18.111 1.00 94.44 295 LEU A N 1
ATOM 2479 C CA . LEU A 1 295 ? -4.095 -1.042 -18.625 1.00 94.44 295 LEU A CA 1
ATOM 2480 C C . LEU A 1 295 ? -3.992 -2.086 -17.499 1.00 94.44 295 LEU A C 1
ATOM 2482 O O . LEU A 1 295 ? -4.567 -3.169 -17.623 1.00 94.44 295 LEU A O 1
ATOM 2486 N N . CYS A 1 296 ? -3.352 -1.742 -16.379 1.00 94.06 296 CYS A N 1
ATOM 2487 C CA . CYS A 1 296 ? -3.222 -2.612 -15.204 1.00 94.06 296 CYS A CA 1
ATOM 2488 C C . CYS A 1 296 ? -4.587 -3.045 -14.651 1.00 94.06 296 CYS A C 1
ATOM 2490 O O . CYS A 1 296 ? -4.824 -4.224 -14.403 1.00 94.06 296 CYS A O 1
ATOM 2492 N N . VAL A 1 297 ? -5.539 -2.117 -14.532 1.00 94.38 297 VAL A N 1
ATOM 2493 C CA . VAL A 1 297 ? -6.902 -2.418 -14.062 1.00 94.38 297 VAL A CA 1
ATOM 2494 C C . VAL A 1 297 ? -7.654 -3.315 -15.045 1.00 94.38 297 VAL A C 1
ATOM 2496 O O . VAL A 1 297 ? -8.357 -4.241 -14.635 1.00 94.38 297 VAL A O 1
ATOM 2499 N N . ARG A 1 298 ? -7.527 -3.064 -16.353 1.00 94.38 298 ARG A N 1
ATOM 2500 C CA . ARG A 1 298 ? -8.193 -3.883 -17.376 1.00 94.38 298 ARG A CA 1
ATOM 2501 C C . ARG A 1 298 ? -7.684 -5.321 -17.372 1.00 94.38 298 ARG A C 1
ATOM 2503 O O . ARG A 1 298 ? -8.511 -6.227 -17.426 1.00 94.38 298 ARG A O 1
ATOM 2510 N N . THR A 1 299 ? -6.375 -5.515 -17.252 1.00 93.69 299 THR A N 1
ATOM 2511 C CA . THR A 1 299 ? -5.724 -6.837 -17.286 1.00 93.69 299 THR A CA 1
ATOM 2512 C C . THR A 1 299 ? -5.808 -7.602 -15.962 1.00 93.69 299 THR A C 1
ATOM 2514 O O . THR A 1 299 ? -5.731 -8.826 -15.968 1.00 93.69 299 THR A O 1
ATOM 2517 N N . SER A 1 300 ? -6.007 -6.913 -14.835 1.00 93.44 300 SER A N 1
ATOM 2518 C CA . SER A 1 300 ? -6.105 -7.523 -13.501 1.00 93.44 300 SER A CA 1
ATOM 2519 C C . SER A 1 300 ? -7.496 -8.067 -13.157 1.00 93.44 300 SER A C 1
ATOM 2521 O O . SER A 1 300 ? -8.505 -7.699 -13.763 1.00 93.44 300 SER A O 1
ATOM 2523 N N . LYS A 1 301 ? -7.566 -8.924 -12.137 1.00 93.81 301 LYS A N 1
ATOM 2524 C CA . LYS A 1 301 ? -8.807 -9.449 -11.547 1.00 93.81 301 LYS A CA 1
ATOM 2525 C C . LYS A 1 301 ? -9.269 -8.589 -10.370 1.00 93.81 301 LYS A C 1
ATOM 2527 O O . LYS A 1 301 ? -8.468 -7.937 -9.711 1.00 93.81 301 LYS A O 1
ATOM 2532 N N . THR A 1 302 ? -10.565 -8.587 -10.087 1.00 94.31 302 THR A N 1
ATOM 2533 C CA . THR A 1 302 ? -11.099 -7.968 -8.865 1.00 94.31 302 THR A CA 1
ATOM 2534 C C . THR A 1 302 ? -11.014 -8.984 -7.722 1.00 94.31 302 THR A C 1
ATOM 2536 O O . THR A 1 302 ? -11.401 -10.135 -7.947 1.00 94.31 302 THR A O 1
ATOM 2539 N N . PRO A 1 303 ? -10.486 -8.619 -6.536 1.00 93.19 303 PRO A N 1
ATOM 2540 C CA . PRO A 1 303 ? -10.464 -9.527 -5.392 1.00 93.19 303 PRO A CA 1
ATOM 2541 C C . PRO A 1 303 ? -11.900 -9.870 -4.980 1.00 93.19 303 PRO A C 1
ATOM 2543 O O . PRO A 1 303 ? -12.763 -8.995 -4.932 1.00 93.19 303 PRO A O 1
ATOM 2546 N N . GLN A 1 304 ? -12.166 -11.151 -4.722 1.00 93.06 304 GLN A N 1
ATOM 2547 C CA . GLN A 1 304 ? -13.481 -11.608 -4.271 1.00 93.06 304 GLN A CA 1
ATOM 2548 C C . GLN A 1 304 ? -13.581 -11.372 -2.772 1.00 93.06 304 GLN A C 1
ATOM 2550 O O . GLN A 1 304 ? -12.894 -12.042 -2.006 1.00 93.06 304 GLN A O 1
ATOM 2555 N N . VAL A 1 305 ? -14.386 -10.391 -2.369 1.00 93.88 305 VAL A N 1
ATOM 2556 C CA . VAL A 1 305 ? -14.578 -10.063 -0.957 1.00 93.88 305 VAL A CA 1
ATOM 2557 C C . VAL A 1 305 ? -15.787 -10.842 -0.429 1.00 93.88 305 VAL A C 1
ATOM 2559 O O . VAL A 1 305 ? -16.870 -10.712 -1.009 1.00 93.88 305 VAL A O 1
ATOM 2562 N N . PRO A 1 306 ? -15.629 -11.655 0.626 1.00 93.69 306 PRO A N 1
ATOM 2563 C CA . PRO A 1 306 ? -16.746 -12.282 1.324 1.00 93.69 306 PRO A CA 1
ATOM 2564 C C . PRO A 1 306 ? -17.765 -11.247 1.811 1.00 93.69 306 PRO A C 1
ATOM 2566 O O . PRO A 1 306 ? -17.403 -10.212 2.373 1.00 93.69 306 PRO A O 1
ATOM 2569 N N . ARG A 1 307 ? -19.054 -11.506 1.568 1.00 90.69 307 ARG A N 1
ATOM 2570 C CA . ARG A 1 307 ? -20.121 -10.526 1.839 1.00 90.69 307 ARG A CA 1
ATOM 2571 C C . ARG A 1 307 ? -20.342 -10.339 3.334 1.00 90.69 307 ARG A C 1
ATOM 2573 O O . ARG A 1 307 ? -20.654 -9.239 3.765 1.00 90.69 307 ARG A O 1
ATOM 2580 N N . GLU A 1 308 ? -20.135 -11.391 4.115 1.00 92.06 308 GLU A N 1
ATOM 2581 C CA . GLU A 1 308 ? -20.234 -11.399 5.572 1.00 92.06 308 GLU A CA 1
ATOM 2582 C C . GLU A 1 308 ? -19.309 -10.389 6.269 1.00 92.06 308 GLU A C 1
ATOM 2584 O O . GLU A 1 308 ? -19.604 -9.986 7.388 1.00 92.06 308 GLU A O 1
ATOM 2589 N N . TRP A 1 309 ? -18.232 -9.937 5.620 1.00 91.50 309 TRP A N 1
ATOM 2590 C CA . TRP A 1 309 ? -17.336 -8.918 6.177 1.00 91.50 309 TRP A CA 1
ATOM 2591 C C . TRP A 1 309 ? -17.828 -7.481 5.960 1.00 91.50 309 TRP A C 1
ATOM 2593 O O . TRP A 1 309 ? -17.264 -6.546 6.523 1.00 91.50 309 TRP A O 1
ATOM 2603 N N . ILE A 1 310 ? -18.832 -7.292 5.097 1.00 88.25 310 ILE A N 1
ATOM 2604 C CA . ILE A 1 310 ? -19.339 -5.988 4.630 1.00 88.25 310 ILE A CA 1
ATOM 2605 C C . ILE A 1 310 ? -20.874 -5.906 4.835 1.00 88.25 310 ILE A C 1
ATOM 2607 O O . ILE A 1 310 ? -21.545 -5.050 4.257 1.00 88.25 310 ILE A O 1
ATOM 2611 N N . ASN A 1 311 ? -21.448 -6.791 5.657 1.00 77.25 311 ASN A N 1
ATOM 2612 C CA . ASN A 1 311 ? -22.893 -6.905 5.888 1.00 77.25 311 ASN A CA 1
ATOM 2613 C C . ASN A 1 311 ? -23.353 -6.393 7.252 1.00 77.25 311 ASN A C 1
ATOM 2615 O O . ASN A 1 311 ? -22.682 -6.683 8.270 1.00 77.25 311 ASN A O 1
#

Organism: NCBI:txid756892

Sequence (311 aa):
MSGNYGYENQNLIKGLKINHEKPQVLTYINERGLINFNLDPKKKLNNKLIPYFNIQQVNDDYLICNDAWDEIRGLPTMFSLWFSFLMMIGLIILLIGFPGFLSESGFSLISLIGIILLLGGIFFFFKIFNISFGRELFGYTHYPLIFNRKNQELHYFEPYQKEWISAPWSDYHFSININENHEYAVNASLIDQNEIIQQVVVFPFRFRSLSLVEGHWEFFRRYMAGEDIEKLKNNIHYYAPNVIYSKEIASKTWFKLKLLRFSERDYSTDQVKLPSDFNLNLLIFGIPQFLIRRLCVRTSKTPQVPREWIN